Protein AF-A0A2E9KRD2-F1 (afdb_monomer_lite)

Secondary structure (DSSP, 8-state):
------EEEEEESSSSEEEEE-S-HHHHHHTSSBGGGG-EE-TT--EE-SSSHHHHHHTT---BSS-HHHHHHH-THHHHHHHHHHHTSSS----HHHHHHHHHHGGGGGGS-HHHHHHHHHHHHTSSSHHHHHHHHHHTTHHHHHT---TTGGG----S-HHHHHHHTT--HHHHHHTT--HHHHHHHHHHHHHTTS---HHHHHHHHHTT--HHHHHHHHHHHT-HHHHHHHHH--PPPP---HHHHHHTTPPSSHHHHHHHHHHHHHHHHTTT---HHHHHHHHHHHHHHHHHHHHHHHHHHHHHHHHHHHHHHT-S---HHHHT--HHHHHHHHHHHHHHHHHHHHHHHHHHHHHHHHHHHH--

pLDDT: mean 81.44, std 21.0, range [28.94, 98.56]

Sequence (368 aa):
FEITTLRADTETDGRHAEVEFVKSWEEDAQRRDLTYNAMSMDIDGNVYDYFNGMDDLQDKVSKFVGDAEKRITEDYLRILRYFRFQGRLSTPSWNDDTLKAITTHAKGLTQISAERIWQEMSKVLAGQNVANVLDHMTKTGVSKVIGLATTDLNKIKDRGNPIIVLAQMGNNVDIAKRWRLSNTEAVLLDFLVKNKNNSLDKKTVEDMIADGVDKEKISALATLQGKEDMADHAITANVPAFPVTGADLIATGMKPGPEMGEKLNQLKQQWKQSNFTATKDELLEGWVTGAIKGVKWVADKVGELNSKAKKAYDDKVDAPDKPEPYKKMSKAEKEAFYGKNDLKFSKELIKQQKEWQKKLRNNIKDDY

Radius of gyration: 39.05 Å; chains: 1; bounding box: 86×71×112 Å

Structure (mmCIF, N/CA/C/O backbone):
data_AF-A0A2E9KRD2-F1
#
_entry.id   AF-A0A2E9KRD2-F1
#
loop_
_atom_site.group_PDB
_atom_site.id
_atom_site.type_symbol
_atom_site.label_atom_id
_atom_site.label_alt_id
_atom_site.label_comp_id
_atom_site.label_asym_id
_atom_site.label_entity_id
_atom_site.label_seq_id
_atom_site.pdbx_PDB_ins_code
_atom_site.Cartn_x
_atom_site.Cartn_y
_atom_site.Cartn_z
_atom_site.occupancy
_atom_site.B_iso_or_equiv
_atom_site.auth_seq_id
_atom_site.auth_comp_id
_atom_site.auth_asym_id
_atom_site.auth_atom_id
_atom_site.pdbx_PDB_model_num
ATOM 1 N N . PHE A 1 1 ? -8.344 -11.310 -23.641 1.00 85.06 1 PHE A N 1
ATOM 2 C CA . PHE A 1 1 ? -7.039 -11.103 -24.292 1.00 85.06 1 PHE A CA 1
ATOM 3 C C . PHE A 1 1 ? -6.869 -9.618 -24.545 1.00 85.06 1 PHE A C 1
ATOM 5 O O . PHE A 1 1 ? -7.813 -9.006 -25.029 1.00 85.06 1 PHE A O 1
ATOM 12 N N . GLU A 1 2 ? -5.726 -9.044 -24.176 1.00 90.62 2 GLU A N 1
ATOM 13 C CA . GLU A 1 2 ? -5.322 -7.703 -24.614 1.00 90.62 2 GLU A CA 1
ATOM 14 C C . GLU A 1 2 ? -4.417 -7.888 -25.836 1.00 90.62 2 GLU A C 1
ATOM 16 O O . GLU A 1 2 ? -3.432 -8.620 -25.757 1.00 90.62 2 GLU A O 1
ATOM 21 N N . ILE A 1 3 ? -4.797 -7.316 -26.979 1.00 93.50 3 ILE A N 1
ATOM 22 C CA . ILE A 1 3 ? -4.099 -7.497 -28.258 1.00 93.50 3 ILE A CA 1
ATOM 23 C C . ILE A 1 3 ? -3.622 -6.120 -28.712 1.00 93.50 3 ILE A C 1
ATOM 25 O O . IL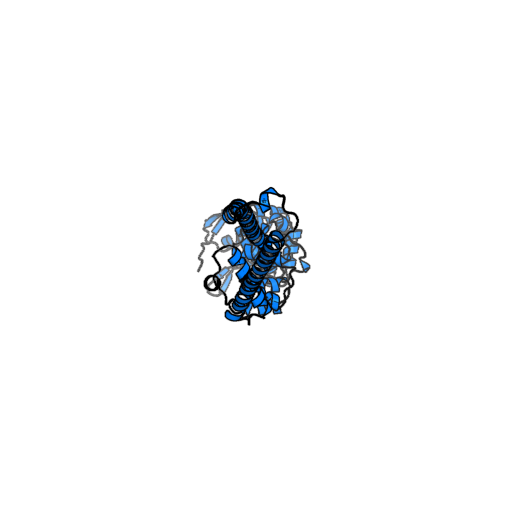E A 1 3 ? -4.439 -5.228 -28.931 1.00 93.50 3 ILE A O 1
ATOM 29 N N . THR A 1 4 ? -2.306 -5.959 -28.845 1.00 91.94 4 THR A N 1
ATOM 30 C CA . THR A 1 4 ? -1.659 -4.691 -29.205 1.00 91.94 4 THR A CA 1
ATOM 31 C C . THR A 1 4 ? -0.825 -4.891 -30.464 1.00 91.94 4 THR A C 1
ATOM 33 O O . THR A 1 4 ? -0.001 -5.801 -30.512 1.00 91.94 4 THR A O 1
ATOM 36 N N . THR A 1 5 ? -1.028 -4.043 -31.474 1.00 93.56 5 THR A N 1
ATOM 37 C CA . THR A 1 5 ? -0.209 -4.029 -32.696 1.00 93.56 5 THR A CA 1
ATOM 38 C C . THR A 1 5 ? 1.234 -3.645 -32.364 1.00 93.56 5 THR A C 1
ATOM 40 O O . THR A 1 5 ? 1.454 -2.743 -31.550 1.00 93.56 5 THR A O 1
ATOM 43 N N . LEU A 1 6 ? 2.202 -4.308 -33.007 1.00 95.06 6 LEU A N 1
ATOM 44 C CA . LEU A 1 6 ? 3.625 -3.975 -32.899 1.00 95.06 6 LEU A CA 1
ATOM 45 C C . LEU A 1 6 ? 3.860 -2.507 -33.259 1.00 95.06 6 LEU A C 1
ATOM 47 O O . LEU A 1 6 ? 3.269 -1.991 -34.214 1.00 95.06 6 LEU A O 1
ATOM 51 N N . ARG A 1 7 ? 4.720 -1.835 -32.497 1.00 92.00 7 ARG A N 1
ATOM 52 C CA . ARG A 1 7 ? 5.020 -0.419 -32.721 1.00 92.00 7 ARG A CA 1
ATOM 53 C C . ARG A 1 7 ? 6.450 -0.055 -32.348 1.00 92.00 7 ARG A C 1
ATOM 55 O O . ARG A 1 7 ? 7.040 -0.712 -31.496 1.00 92.00 7 ARG A O 1
ATOM 62 N N . ALA A 1 8 ? 6.944 1.027 -32.929 1.00 87.38 8 ALA A N 1
ATOM 63 C CA . ALA A 1 8 ? 8.133 1.753 -32.508 1.00 87.38 8 ALA A CA 1
ATOM 64 C C . ALA A 1 8 ? 7.714 3.134 -31.977 1.00 87.38 8 ALA A C 1
ATOM 66 O O . ALA A 1 8 ? 6.724 3.703 -32.441 1.00 87.38 8 ALA A O 1
ATOM 67 N N . ASP A 1 9 ? 8.444 3.653 -30.992 1.00 82.81 9 ASP A N 1
ATOM 68 C CA . ASP A 1 9 ? 8.203 4.992 -30.447 1.00 82.81 9 ASP A CA 1
ATOM 69 C C . ASP A 1 9 ? 9.145 5.980 -31.173 1.00 82.81 9 ASP A C 1
ATOM 71 O O . ASP A 1 9 ? 10.359 5.758 -31.192 1.00 82.81 9 ASP A O 1
ATOM 75 N N . THR A 1 10 ? 8.609 7.036 -31.800 1.00 73.12 10 THR A N 1
ATOM 76 C CA . THR A 1 10 ? 9.398 8.045 -32.546 1.00 73.12 10 THR A CA 1
ATOM 77 C C . THR A 1 10 ? 9.781 9.237 -31.668 1.00 73.12 10 THR A C 1
ATOM 79 O O . THR A 1 10 ? 10.945 9.634 -31.639 1.00 73.12 10 THR A O 1
ATOM 82 N N . GLU A 1 11 ? 8.828 9.748 -30.887 1.00 68.19 11 GLU A N 1
ATOM 83 C CA . GLU A 1 11 ? 9.028 10.700 -29.790 1.00 68.19 11 GLU A CA 1
ATOM 84 C C . GLU A 1 11 ? 8.158 10.277 -28.601 1.00 68.19 11 GLU A C 1
ATOM 86 O O . GLU A 1 11 ? 6.992 9.919 -28.773 1.00 68.19 11 GLU A O 1
ATOM 91 N N . THR A 1 12 ? 8.712 10.284 -27.385 1.00 68.19 12 THR A N 1
ATOM 92 C CA . THR A 1 12 ? 7.992 9.837 -26.184 1.00 68.19 12 THR A CA 1
ATOM 93 C C . THR A 1 12 ? 8.427 10.602 -24.939 1.00 68.19 12 THR A C 1
ATOM 95 O O . THR A 1 12 ? 9.617 10.751 -24.676 1.00 68.19 12 THR A O 1
ATOM 98 N N . ASP A 1 13 ? 7.448 11.036 -24.142 1.00 65.19 13 ASP A N 1
ATOM 99 C CA . ASP A 1 13 ? 7.631 11.457 -22.742 1.00 65.19 13 ASP A CA 1
ATOM 100 C C . ASP A 1 13 ? 7.139 10.391 -21.733 1.00 65.19 13 ASP A C 1
ATOM 102 O O . ASP A 1 13 ? 7.035 10.618 -20.523 1.00 65.19 13 ASP A O 1
ATOM 106 N N . GLY A 1 14 ? 6.788 9.213 -22.252 1.00 69.12 14 GLY A N 1
ATOM 107 C CA . GLY A 1 14 ? 6.358 8.028 -21.530 1.00 69.12 14 GLY A CA 1
ATOM 108 C C . GLY A 1 14 ? 4.850 7.816 -21.560 1.00 69.12 14 GLY A C 1
ATOM 109 O O . GLY A 1 14 ? 4.398 6.702 -21.816 1.00 69.12 14 GLY A O 1
ATOM 110 N N . ARG A 1 15 ? 4.037 8.853 -21.306 1.00 68.88 15 ARG A N 1
ATOM 111 C CA . ARG A 1 15 ? 2.563 8.730 -21.382 1.00 68.88 15 ARG A CA 1
ATOM 112 C C . ARG A 1 15 ? 2.043 9.094 -22.767 1.00 68.88 15 ARG A C 1
ATOM 114 O O . ARG A 1 15 ? 1.062 8.497 -23.214 1.00 68.88 15 ARG A O 1
ATOM 121 N N . HIS A 1 16 ? 2.680 10.061 -23.410 1.00 69.94 16 HIS A N 1
ATOM 122 C CA . HIS A 1 16 ? 2.373 10.509 -24.752 1.00 69.94 16 HIS A CA 1
ATOM 123 C C . HIS A 1 16 ? 3.551 10.128 -25.643 1.00 69.94 16 HIS A C 1
ATOM 125 O O . HIS A 1 16 ? 4.580 10.796 -25.666 1.00 69.94 16 HIS A O 1
ATOM 131 N N . ALA A 1 17 ? 3.395 8.996 -26.324 1.00 70.69 17 ALA A N 1
ATOM 132 C CA . ALA A 1 17 ? 4.301 8.575 -27.377 1.00 70.69 17 ALA A CA 1
ATOM 133 C C . ALA A 1 17 ? 3.598 8.761 -28.720 1.00 70.69 17 ALA A C 1
ATOM 135 O O . ALA A 1 17 ? 2.462 8.300 -28.890 1.00 70.69 17 ALA A O 1
ATOM 136 N N . GLU A 1 18 ? 4.267 9.416 -29.663 1.00 78.44 18 GLU A N 1
ATOM 137 C CA . GLU A 1 18 ? 3.951 9.213 -31.069 1.00 78.44 18 GLU A CA 1
ATOM 138 C C . GLU A 1 18 ? 4.465 7.827 -31.454 1.00 78.44 18 GLU A C 1
ATOM 140 O O . GLU A 1 18 ? 5.625 7.479 -31.220 1.00 78.44 18 GLU A O 1
ATOM 145 N N . VAL A 1 19 ? 3.551 6.998 -31.957 1.00 84.50 19 VAL A N 1
ATOM 146 C CA . VAL A 1 19 ? 3.824 5.593 -32.251 1.00 84.50 19 VAL A CA 1
ATOM 147 C C . VAL A 1 19 ? 3.693 5.343 -33.740 1.00 84.50 19 VAL A C 1
ATOM 149 O O . VAL A 1 19 ? 2.707 5.732 -34.367 1.00 84.50 19 VAL A O 1
ATOM 152 N N . GLU A 1 20 ? 4.666 4.632 -34.291 1.00 88.69 20 GLU A N 1
ATOM 153 C CA . GLU A 1 20 ? 4.616 4.104 -35.646 1.00 88.69 20 GLU A CA 1
ATOM 154 C C . GLU A 1 20 ? 4.356 2.600 -35.576 1.00 88.69 20 GLU A C 1
ATOM 156 O O . GLU A 1 20 ? 5.022 1.881 -34.832 1.00 88.69 20 GLU A O 1
ATOM 161 N N . PHE A 1 21 ? 3.371 2.100 -36.324 1.00 92.56 21 PHE A N 1
ATOM 162 C CA . PHE A 1 21 ? 3.131 0.660 -36.380 1.00 92.56 21 PHE A CA 1
ATOM 163 C C . PHE A 1 21 ? 4.176 -0.018 -37.254 1.00 92.56 21 PHE A C 1
ATOM 165 O O . PHE A 1 21 ? 4.317 0.300 -38.434 1.00 92.56 21 PHE A O 1
ATOM 172 N N . VAL A 1 22 ? 4.848 -1.009 -36.680 1.00 93.06 22 VAL A N 1
ATOM 173 C CA . VAL A 1 22 ? 5.914 -1.757 -37.347 1.00 93.06 22 VAL A CA 1
ATOM 174 C C . VAL A 1 22 ? 5.486 -3.196 -37.602 1.00 93.06 22 VAL A C 1
ATOM 176 O O . VAL A 1 22 ? 4.477 -3.676 -37.085 1.00 93.06 22 VAL A O 1
ATOM 179 N N . LYS A 1 23 ? 6.251 -3.904 -38.434 1.00 93.94 23 LYS A N 1
ATOM 180 C CA . LYS A 1 23 ? 6.067 -5.346 -38.677 1.00 93.94 23 LYS A CA 1
ATOM 181 C C . LYS A 1 23 ? 7.180 -6.198 -38.065 1.00 93.94 23 LYS A C 1
ATOM 183 O O . LYS A 1 23 ? 7.088 -7.421 -38.111 1.00 93.94 23 LYS A O 1
ATOM 188 N N . SER A 1 24 ? 8.215 -5.561 -37.517 1.00 95.19 24 SER A N 1
ATOM 189 C CA . SER A 1 24 ? 9.349 -6.231 -36.889 1.00 95.19 24 SER A CA 1
ATOM 190 C C . SER A 1 24 ? 9.103 -6.421 -35.394 1.00 95.19 24 SER A C 1
ATOM 192 O O . SER A 1 24 ? 8.841 -5.466 -34.663 1.00 95.19 24 SER A O 1
ATOM 194 N N . TRP A 1 25 ? 9.210 -7.668 -34.936 1.00 95.31 25 TRP A N 1
ATOM 195 C CA . TRP A 1 25 ? 9.178 -8.002 -33.511 1.00 95.31 25 TRP A CA 1
ATOM 196 C C . TRP A 1 25 ? 10.392 -7.444 -32.766 1.00 95.31 25 TRP A C 1
ATOM 198 O O . TRP A 1 25 ? 10.262 -7.033 -31.618 1.00 95.31 25 TRP A O 1
ATOM 208 N N . GLU A 1 26 ? 11.550 -7.384 -33.427 1.00 95.56 26 GLU A N 1
ATOM 209 C CA . GLU A 1 26 ? 12.782 -6.831 -32.861 1.00 95.56 26 GLU A CA 1
ATOM 210 C C . GLU A 1 26 ? 12.650 -5.324 -32.592 1.00 95.56 26 GLU A C 1
ATOM 212 O O . GLU A 1 26 ? 13.029 -4.853 -31.521 1.00 95.56 26 GLU A O 1
ATOM 217 N N . GLU A 1 27 ? 12.029 -4.576 -33.512 1.00 93.25 27 GLU A N 1
ATOM 218 C CA . GLU A 1 27 ? 11.781 -3.136 -33.338 1.00 93.25 27 GLU A CA 1
ATOM 219 C C . GLU A 1 27 ? 10.813 -2.863 -32.173 1.00 93.25 27 GLU A C 1
ATOM 221 O O . GLU A 1 27 ? 11.064 -1.977 -31.353 1.00 93.25 27 GLU A O 1
ATOM 226 N N . ASP A 1 28 ? 9.747 -3.665 -32.028 1.00 94.50 28 ASP A N 1
ATOM 227 C CA . ASP A 1 28 ? 8.849 -3.567 -30.864 1.00 94.50 28 ASP A CA 1
ATOM 228 C C . ASP A 1 28 ? 9.546 -3.966 -29.557 1.00 94.50 28 ASP A C 1
ATOM 230 O O . ASP A 1 28 ? 9.279 -3.392 -28.498 1.00 94.50 28 ASP A O 1
ATOM 234 N N . ALA A 1 29 ? 10.449 -4.942 -29.611 1.00 95.12 29 ALA A N 1
ATOM 235 C CA . ALA A 1 29 ? 11.218 -5.369 -28.456 1.00 95.12 29 ALA A CA 1
ATOM 236 C C . ALA A 1 29 ? 12.222 -4.287 -28.008 1.00 95.12 29 ALA A C 1
ATOM 238 O O . ALA A 1 29 ? 12.382 -4.060 -26.807 1.00 95.12 29 ALA A O 1
ATOM 239 N N . GLN A 1 30 ? 12.826 -3.546 -28.944 1.00 93.69 30 GLN A N 1
ATOM 240 C CA . GLN A 1 30 ? 13.865 -2.545 -28.668 1.00 93.69 30 GLN A CA 1
ATOM 241 C C . GLN A 1 30 ? 13.384 -1.352 -27.822 1.00 93.69 30 GLN A C 1
ATOM 243 O O . GLN A 1 30 ? 14.173 -0.728 -27.099 1.00 93.69 30 GLN A O 1
ATOM 248 N N . ARG A 1 31 ? 12.092 -1.015 -27.918 1.00 89.69 31 ARG A N 1
ATOM 249 C CA . ARG A 1 31 ? 11.464 0.069 -27.144 1.00 89.69 31 ARG A CA 1
ATOM 250 C C . ARG A 1 31 ? 11.023 -0.356 -25.742 1.00 89.69 31 ARG A C 1
ATOM 252 O O . ARG A 1 31 ? 10.502 0.468 -24.992 1.00 89.69 31 ARG A O 1
ATOM 259 N N . ARG A 1 32 ? 11.151 -1.635 -25.378 1.00 93.19 32 ARG A N 1
ATOM 260 C CA . ARG A 1 32 ? 10.743 -2.137 -24.057 1.00 93.19 32 ARG A CA 1
ATOM 261 C C . ARG A 1 32 ? 11.771 -1.776 -22.997 1.00 93.19 32 ARG A C 1
ATOM 263 O O . ARG A 1 32 ? 12.864 -1.308 -23.287 1.00 93.19 32 ARG A O 1
ATOM 270 N N . ASP A 1 33 ? 11.370 -1.921 -21.742 1.00 94.25 33 ASP A N 1
ATOM 271 C CA . ASP A 1 33 ? 12.179 -1.473 -20.618 1.00 94.25 33 ASP A CA 1
ATOM 272 C C . ASP A 1 33 ? 13.335 -2.431 -20.321 1.00 94.25 33 ASP A C 1
ATOM 274 O O . ASP A 1 33 ? 14.490 -2.042 -20.457 1.00 94.25 33 ASP A O 1
ATOM 278 N N . LEU A 1 34 ? 13.034 -3.668 -19.927 1.00 96.31 34 LEU A N 1
ATOM 279 C CA . LEU A 1 34 ? 14.017 -4.650 -19.474 1.00 96.31 34 LEU A CA 1
ATOM 280 C C . LEU A 1 34 ? 14.149 -5.803 -20.468 1.00 96.31 34 LEU A C 1
ATOM 282 O O . LEU A 1 34 ? 13.161 -6.192 -21.090 1.00 96.31 34 LEU A O 1
ATOM 286 N N . THR A 1 35 ? 15.351 -6.366 -20.574 1.00 97.00 35 THR A N 1
ATOM 287 C CA . THR A 1 35 ? 15.719 -7.412 -21.547 1.00 97.00 35 THR A CA 1
ATOM 288 C C . THR A 1 35 ? 14.762 -8.603 -21.519 1.00 97.00 35 THR A C 1
ATOM 290 O O . THR A 1 35 ? 14.159 -8.941 -22.534 1.00 97.00 35 THR A O 1
ATOM 293 N N . TYR A 1 36 ? 14.488 -9.170 -20.343 1.00 95.19 36 TYR A N 1
ATOM 294 C CA . TYR A 1 36 ? 13.542 -10.284 -20.221 1.00 95.19 36 TYR A CA 1
ATOM 295 C C . TYR A 1 36 ? 12.075 -9.897 -20.478 1.00 95.19 36 TYR A C 1
ATOM 297 O O . TYR A 1 36 ? 11.269 -10.749 -20.843 1.00 95.19 36 TYR A O 1
ATOM 305 N N . ASN A 1 37 ? 11.697 -8.623 -20.320 1.00 95.81 37 ASN A N 1
ATOM 306 C CA . ASN A 1 37 ? 10.356 -8.141 -20.684 1.00 95.81 37 ASN A CA 1
ATOM 307 C C . ASN A 1 37 ? 10.227 -7.876 -22.194 1.00 95.81 37 ASN A C 1
ATOM 309 O O . ASN A 1 37 ? 9.125 -7.572 -22.669 1.00 95.81 37 ASN A O 1
ATOM 313 N N . ALA A 1 38 ? 11.345 -7.945 -22.921 1.00 96.81 38 ALA A N 1
ATOM 314 C CA . ALA A 1 38 ? 11.439 -7.744 -24.357 1.00 96.81 38 ALA A CA 1
ATOM 315 C C . ALA A 1 38 ? 11.413 -9.043 -25.170 1.00 96.81 38 ALA A C 1
ATOM 317 O O . ALA A 1 38 ? 11.419 -8.990 -26.396 1.00 96.81 38 ALA A O 1
ATOM 318 N N . MET A 1 39 ? 11.324 -10.194 -24.501 1.00 97.44 39 MET A N 1
ATOM 319 C CA . MET A 1 39 ? 11.127 -11.484 -25.155 1.00 97.44 39 MET A CA 1
ATOM 320 C C . MET A 1 39 ? 9.677 -11.663 -25.617 1.00 97.44 39 MET A C 1
ATOM 322 O O . MET A 1 39 ? 8.737 -11.111 -25.036 1.00 97.44 39 MET A O 1
ATOM 326 N N . SER A 1 40 ? 9.490 -12.488 -26.642 1.00 96.44 40 SER A N 1
ATOM 327 C CA . SER A 1 40 ? 8.173 -12.930 -27.107 1.00 96.44 40 SER A CA 1
ATOM 328 C C . SER A 1 40 ? 8.141 -14.447 -27.270 1.00 96.44 40 SER A C 1
ATOM 330 O O . SER A 1 40 ? 9.183 -15.095 -27.330 1.00 96.44 40 SER A O 1
ATOM 332 N N . MET A 1 41 ? 6.942 -15.024 -27.282 1.00 96.88 41 MET A N 1
ATOM 333 C CA . MET A 1 41 ? 6.743 -16.464 -27.425 1.00 96.88 41 MET A CA 1
ATOM 334 C C . MET A 1 41 ? 5.543 -16.716 -28.331 1.00 96.88 41 MET A C 1
ATOM 336 O O . MET A 1 41 ? 4.511 -16.056 -28.173 1.00 96.88 41 MET A O 1
ATOM 340 N N . ASP A 1 42 ? 5.678 -17.641 -29.277 1.00 96.12 42 ASP A N 1
ATOM 341 C CA . ASP A 1 42 ? 4.561 -18.055 -30.126 1.00 96.12 42 ASP A CA 1
ATOM 342 C C . ASP A 1 42 ? 3.698 -19.148 -29.469 1.00 96.12 42 ASP A C 1
ATOM 344 O O . ASP A 1 42 ? 3.936 -19.580 -28.339 1.00 96.12 42 ASP A O 1
ATOM 348 N N . ILE A 1 43 ? 2.637 -19.564 -30.167 1.00 96.81 43 ILE A N 1
ATOM 349 C CA . ILE A 1 43 ? 1.676 -20.555 -29.662 1.00 96.81 43 ILE A CA 1
ATOM 350 C C . ILE A 1 43 ? 2.275 -21.961 -29.524 1.00 96.81 43 ILE A C 1
ATOM 352 O O . ILE A 1 43 ? 1.768 -22.759 -28.738 1.00 96.81 43 ILE A O 1
ATOM 356 N N . ASP A 1 44 ? 3.358 -22.240 -30.250 1.00 97.56 44 ASP A N 1
ATOM 357 C CA . ASP A 1 44 ? 4.069 -23.517 -30.214 1.00 97.56 44 ASP A CA 1
ATOM 358 C C . ASP A 1 44 ? 5.133 -23.543 -29.102 1.00 97.56 44 ASP A C 1
ATOM 360 O O . ASP A 1 44 ? 5.732 -24.584 -28.828 1.00 97.56 44 ASP A O 1
ATOM 364 N N . GLY A 1 45 ? 5.337 -22.412 -28.417 1.00 95.94 45 GLY A N 1
ATOM 365 C CA . GLY A 1 45 ? 6.281 -22.266 -27.315 1.00 95.94 45 GLY A CA 1
ATOM 366 C C . GLY A 1 45 ? 7.690 -21.863 -27.748 1.00 95.94 45 GLY A C 1
ATOM 367 O O . GLY A 1 45 ? 8.598 -21.896 -26.916 1.00 95.94 45 GLY A O 1
ATOM 368 N N . ASN A 1 46 ? 7.904 -21.466 -29.008 1.00 96.88 46 ASN A N 1
ATOM 369 C CA . ASN A 1 46 ? 9.204 -20.951 -29.431 1.00 96.88 46 ASN A CA 1
ATOM 370 C C . ASN A 1 46 ? 9.408 -19.552 -28.848 1.00 96.88 46 ASN A C 1
ATOM 372 O O . ASN A 1 46 ? 8.551 -18.678 -28.996 1.00 96.88 46 ASN A O 1
ATOM 376 N N . VAL A 1 47 ? 10.551 -19.345 -28.193 1.00 96.50 47 VAL A N 1
ATOM 377 C CA . VAL A 1 47 ? 10.930 -18.064 -27.589 1.00 96.50 47 VAL A CA 1
ATOM 378 C C . VAL A 1 47 ? 11.803 -17.275 -28.558 1.00 96.50 47 VAL A C 1
ATOM 380 O O . VAL A 1 47 ? 12.800 -17.786 -29.064 1.00 96.50 47 VAL A O 1
ATOM 383 N N . TYR A 1 48 ? 11.442 -16.013 -28.769 1.00 97.12 48 TYR A N 1
ATOM 384 C CA . TYR A 1 48 ? 12.201 -15.048 -29.555 1.00 97.12 48 TYR A CA 1
ATOM 385 C C . TYR A 1 48 ? 12.789 -14.004 -28.603 1.00 97.12 48 TYR A C 1
ATOM 387 O O . TYR A 1 48 ? 12.053 -13.239 -27.968 1.00 97.12 48 TYR A O 1
ATOM 395 N N . ASP A 1 49 ? 14.116 -13.998 -28.502 1.00 97.69 49 ASP A N 1
ATOM 396 C CA . ASP A 1 49 ? 14.899 -13.114 -27.641 1.00 97.69 49 ASP A CA 1
ATOM 397 C C . ASP A 1 49 ? 15.964 -12.389 -28.471 1.00 97.69 49 ASP A C 1
ATOM 399 O O . ASP A 1 49 ? 16.880 -13.007 -29.010 1.00 97.69 49 ASP A O 1
ATOM 403 N N . TYR A 1 50 ? 15.820 -11.069 -28.580 1.00 96.81 50 TYR A N 1
ATOM 404 C CA . TYR A 1 50 ? 16.708 -10.203 -29.360 1.00 96.81 50 TYR A CA 1
ATOM 405 C C . TYR A 1 50 ? 17.753 -9.485 -28.492 1.00 96.81 50 TYR A C 1
ATOM 407 O O . TYR A 1 50 ? 18.681 -8.877 -29.021 1.00 96.81 50 TYR A O 1
ATOM 415 N N . PHE A 1 51 ? 17.605 -9.522 -27.161 1.00 97.06 51 PHE A N 1
ATOM 416 C CA . PHE A 1 51 ? 18.352 -8.662 -26.235 1.00 97.06 51 PHE A CA 1
ATOM 417 C C . PHE A 1 51 ? 18.907 -9.414 -25.020 1.00 97.06 51 PHE A C 1
ATOM 419 O O . PHE A 1 51 ? 19.156 -8.800 -23.984 1.00 97.06 51 PHE A O 1
ATOM 426 N N . ASN A 1 52 ? 19.124 -10.723 -25.151 1.00 96.44 52 ASN A N 1
ATOM 427 C CA . ASN A 1 52 ? 19.692 -11.584 -24.110 1.00 96.44 52 ASN A CA 1
ATOM 428 C C . ASN A 1 52 ? 18.853 -11.648 -22.820 1.00 96.44 52 ASN A C 1
ATOM 430 O O . ASN A 1 52 ? 19.380 -11.811 -21.717 1.00 96.44 52 ASN A O 1
ATOM 434 N N . GLY A 1 53 ? 17.534 -11.496 -22.951 1.00 96.25 53 GLY A N 1
ATOM 435 C CA . GLY A 1 53 ? 16.592 -11.560 -21.843 1.00 96.25 53 GLY A CA 1
ATOM 436 C C . GLY A 1 53 ? 16.541 -12.926 -21.163 1.00 96.25 53 GLY A C 1
ATOM 437 O O . GLY A 1 53 ? 16.304 -12.983 -19.957 1.00 96.25 53 GLY A O 1
ATOM 438 N N . MET A 1 54 ? 16.780 -14.015 -21.896 1.00 96.00 54 MET A N 1
ATOM 439 C CA . MET A 1 54 ? 16.765 -15.365 -21.333 1.00 96.00 54 MET A CA 1
ATOM 440 C C . MET A 1 54 ? 17.934 -15.568 -20.366 1.00 96.00 54 MET A C 1
ATOM 442 O O . MET A 1 54 ? 17.721 -16.012 -19.237 1.00 96.00 54 MET A O 1
ATOM 446 N N . ASP A 1 55 ? 19.142 -15.186 -20.779 1.00 95.50 55 ASP A N 1
ATOM 447 C CA . ASP A 1 55 ? 20.340 -15.234 -19.938 1.00 95.50 55 ASP A CA 1
ATOM 448 C C . ASP A 1 55 ? 20.196 -14.302 -18.734 1.00 95.50 55 ASP A C 1
ATOM 450 O O . ASP A 1 55 ? 20.405 -14.723 -17.602 1.00 95.50 55 ASP A O 1
ATOM 454 N N . ASP A 1 56 ? 19.744 -13.059 -18.940 1.00 94.50 56 ASP A N 1
ATOM 455 C CA . ASP A 1 56 ? 19.552 -12.106 -17.841 1.00 94.50 56 ASP A CA 1
ATOM 456 C C . ASP A 1 56 ? 18.527 -12.608 -16.808 1.00 94.50 56 ASP A C 1
ATOM 458 O O . ASP A 1 56 ? 18.687 -12.407 -15.598 1.00 94.50 56 ASP A O 1
ATOM 462 N N . LEU A 1 57 ? 17.477 -13.297 -17.264 1.00 92.25 57 LEU A N 1
ATOM 463 C CA . LEU A 1 57 ? 16.495 -13.923 -16.384 1.00 92.25 57 LEU A CA 1
ATOM 464 C C . LEU A 1 57 ? 17.098 -15.100 -15.601 1.00 92.25 57 LEU A C 1
ATOM 466 O O . LEU A 1 57 ? 16.819 -15.231 -14.405 1.00 92.25 57 LEU A O 1
ATOM 470 N N . GLN A 1 58 ? 17.923 -15.936 -16.242 1.00 92.31 58 GLN A N 1
ATOM 471 C CA . GLN A 1 58 ? 18.627 -17.054 -15.598 1.00 92.31 58 GLN A CA 1
ATOM 472 C C . GLN A 1 58 ? 19.654 -16.567 -14.569 1.00 92.31 58 GLN A C 1
ATOM 474 O O . GLN A 1 58 ? 19.690 -17.074 -13.444 1.00 92.31 58 GLN A O 1
ATOM 479 N N . ASP A 1 59 ? 20.408 -15.530 -14.924 1.00 91.88 59 ASP A N 1
ATOM 480 C CA . ASP A 1 59 ? 21.396 -14.864 -14.076 1.00 91.88 59 ASP A CA 1
ATOM 481 C C . ASP A 1 59 ? 20.751 -14.022 -12.967 1.00 91.88 59 ASP A C 1
ATOM 483 O O . ASP A 1 59 ? 21.437 -13.550 -12.057 1.00 91.88 59 ASP A O 1
ATOM 487 N N . LYS A 1 60 ? 19.420 -13.857 -13.001 1.00 91.00 60 LYS A N 1
ATOM 488 C CA . LYS A 1 60 ? 18.636 -13.065 -12.044 1.00 91.00 60 LYS A CA 1
ATOM 489 C C . LYS A 1 60 ? 19.135 -11.624 -11.973 1.00 91.00 60 LYS A C 1
ATOM 491 O O . LYS A 1 60 ? 19.313 -11.066 -10.890 1.00 91.00 60 LYS A O 1
ATOM 496 N N . VAL A 1 61 ? 19.344 -11.015 -13.132 1.00 91.31 61 VAL A N 1
ATOM 497 C CA . VAL A 1 61 ? 19.748 -9.616 -13.271 1.00 91.31 61 VAL A CA 1
ATOM 498 C C . VAL A 1 61 ? 18.659 -8.838 -14.000 1.00 91.31 61 VAL A C 1
ATOM 500 O O . VAL A 1 61 ? 18.009 -9.330 -14.915 1.00 91.31 61 VAL A O 1
ATOM 503 N N . SER A 1 62 ? 18.426 -7.595 -13.582 1.00 93.62 62 SER A N 1
ATOM 504 C CA . SER A 1 62 ? 17.553 -6.682 -14.324 1.00 93.62 62 SER A CA 1
ATOM 505 C C . SER A 1 62 ? 18.414 -5.716 -15.122 1.00 93.62 62 SER A C 1
ATOM 507 O O . SER A 1 62 ? 19.062 -4.853 -14.532 1.00 93.62 62 SER A O 1
ATOM 509 N N . LYS A 1 63 ? 18.414 -5.855 -16.450 1.00 95.12 63 LYS A N 1
ATOM 510 C CA . LYS A 1 63 ? 19.111 -4.951 -17.371 1.00 95.12 63 LYS A CA 1
ATOM 511 C C . LYS A 1 63 ? 18.121 -4.269 -18.301 1.00 95.12 63 LYS A C 1
ATOM 513 O O . LYS A 1 63 ? 17.113 -4.859 -18.688 1.00 95.12 63 LYS A O 1
ATOM 518 N N . PHE A 1 64 ? 18.407 -3.014 -18.630 1.00 97.06 64 PHE A N 1
ATOM 519 C CA . PHE A 1 64 ? 17.648 -2.271 -19.628 1.00 97.06 64 PHE A CA 1
ATOM 520 C C . PHE A 1 64 ? 17.946 -2.788 -21.036 1.00 97.06 64 PHE A C 1
ATOM 522 O O . PHE A 1 64 ? 19.056 -3.237 -21.315 1.00 97.06 64 PHE A O 1
ATOM 529 N N . VAL A 1 65 ? 16.964 -2.695 -21.932 1.00 96.38 65 VAL A N 1
ATOM 530 C CA . VAL A 1 65 ? 17.190 -2.944 -23.360 1.00 96.38 65 VAL A CA 1
ATOM 531 C C . VAL A 1 65 ? 18.047 -1.816 -23.932 1.00 96.38 65 VAL A C 1
ATOM 533 O O . VAL A 1 65 ? 17.590 -0.679 -24.043 1.00 96.38 65 VAL A O 1
ATOM 536 N N . GLY A 1 66 ? 19.285 -2.122 -24.319 1.00 93.19 66 GLY A N 1
ATOM 537 C CA . GLY A 1 66 ? 20.228 -1.121 -24.819 1.00 93.19 66 GLY A CA 1
ATOM 538 C C . GLY A 1 66 ? 20.706 -0.166 -23.719 1.00 93.19 66 GLY A C 1
ATOM 539 O O . GLY A 1 66 ? 21.105 -0.599 -22.642 1.00 93.19 66 GLY A O 1
ATOM 540 N N . ASP A 1 67 ? 20.701 1.137 -24.001 1.00 93.00 67 ASP A N 1
ATOM 541 C CA . ASP A 1 67 ? 21.222 2.156 -23.085 1.00 93.00 67 ASP A CA 1
ATOM 542 C C . ASP A 1 67 ? 20.209 2.536 -21.988 1.00 93.00 67 ASP A C 1
ATOM 544 O O . ASP A 1 67 ? 19.109 3.019 -22.272 1.00 93.00 67 ASP A O 1
ATOM 548 N N . ALA A 1 68 ? 20.590 2.346 -20.721 1.00 94.50 68 ALA A N 1
ATOM 549 C CA . ALA A 1 68 ? 19.723 2.603 -19.570 1.00 94.50 68 ALA A CA 1
ATOM 550 C C . ALA A 1 68 ? 19.287 4.071 -19.468 1.00 94.50 68 ALA A C 1
ATOM 552 O O . ALA A 1 68 ? 18.140 4.346 -19.117 1.00 94.50 68 ALA A O 1
ATOM 553 N N . GLU A 1 69 ? 20.174 5.013 -19.789 1.00 94.94 69 GLU A N 1
ATOM 554 C CA . GLU A 1 69 ? 19.874 6.442 -19.734 1.00 94.94 69 GLU A CA 1
ATOM 555 C C . GLU A 1 69 ? 18.804 6.818 -20.763 1.00 94.94 69 GLU A C 1
ATOM 557 O O . GLU A 1 69 ? 17.779 7.393 -20.390 1.00 94.94 69 GLU A O 1
ATOM 562 N N . LYS A 1 70 ? 18.964 6.390 -22.019 1.00 92.62 70 LYS A N 1
ATOM 563 C CA . LYS A 1 70 ? 17.961 6.562 -23.075 1.00 92.62 70 LYS A CA 1
ATOM 564 C C . LYS A 1 70 ? 16.627 5.922 -22.693 1.00 92.62 70 LYS A C 1
ATOM 566 O O . LYS A 1 70 ? 15.571 6.521 -22.871 1.00 92.62 70 LYS A O 1
ATOM 571 N N . ARG A 1 71 ? 16.643 4.706 -22.135 1.00 92.94 71 ARG A N 1
ATOM 572 C CA . ARG A 1 71 ? 15.406 4.042 -21.695 1.00 92.94 71 ARG A CA 1
ATOM 573 C C . ARG A 1 71 ? 14.724 4.808 -20.566 1.00 92.94 71 ARG A C 1
ATOM 575 O O . ARG A 1 71 ? 13.501 4.885 -20.566 1.00 92.94 71 ARG A O 1
ATOM 582 N N . ILE A 1 72 ? 15.465 5.369 -19.618 1.00 95.06 72 ILE A N 1
ATOM 583 C CA . ILE A 1 72 ? 14.891 6.136 -18.507 1.00 95.06 72 ILE A CA 1
ATOM 584 C C . ILE A 1 72 ? 14.295 7.465 -18.985 1.00 95.06 72 ILE A C 1
ATOM 586 O O . ILE A 1 72 ? 13.226 7.837 -18.506 1.00 95.06 72 ILE A O 1
ATOM 590 N N . THR A 1 73 ? 14.946 8.172 -19.909 1.00 93.38 73 THR A N 1
ATOM 591 C CA . THR A 1 73 ? 14.454 9.471 -20.402 1.00 93.38 73 THR A CA 1
ATOM 592 C C . THR A 1 73 ? 13.213 9.346 -21.285 1.00 93.38 73 THR A C 1
ATOM 594 O O . THR A 1 73 ? 12.393 10.256 -21.282 1.00 93.38 73 THR A O 1
ATOM 597 N N . GLU A 1 74 ? 13.028 8.210 -21.963 1.00 90.88 74 GLU A N 1
ATOM 598 C CA . GLU A 1 74 ? 11.808 7.895 -22.725 1.00 90.88 74 GLU A CA 1
ATOM 599 C C . GLU A 1 74 ? 10.558 7.706 -21.844 1.00 90.88 74 GLU A C 1
ATOM 601 O O . GLU A 1 74 ? 9.452 8.001 -22.287 1.00 90.88 74 GLU A O 1
ATOM 606 N N . ASP A 1 75 ? 10.708 7.174 -20.623 1.00 92.75 75 ASP A N 1
ATOM 607 C CA . ASP A 1 75 ? 9.649 7.107 -19.603 1.00 92.75 75 ASP A CA 1
ATOM 608 C C . ASP A 1 75 ? 10.275 6.991 -18.210 1.00 92.75 75 ASP A C 1
ATOM 610 O O . ASP A 1 75 ? 10.694 5.906 -17.785 1.00 92.75 75 ASP A O 1
ATOM 614 N N . TYR A 1 76 ? 10.271 8.085 -17.445 1.00 96.25 76 TYR A N 1
ATOM 615 C CA . TYR A 1 76 ? 10.862 8.103 -16.105 1.00 96.25 76 TYR A CA 1
ATOM 616 C C . TYR A 1 76 ? 10.214 7.099 -15.139 1.00 96.25 76 TYR A C 1
ATOM 618 O O . TYR A 1 76 ? 10.852 6.702 -14.160 1.00 96.25 76 TYR A O 1
ATOM 626 N N . LEU A 1 77 ? 8.989 6.609 -15.404 1.00 96.25 77 LEU A N 1
ATOM 627 C CA . LEU A 1 77 ? 8.378 5.545 -14.596 1.00 96.25 77 LEU A CA 1
ATOM 628 C C . LEU A 1 77 ? 9.208 4.248 -14.622 1.00 96.25 77 LEU A C 1
ATOM 630 O O . LEU A 1 77 ? 9.144 3.451 -13.682 1.00 96.25 77 LEU A O 1
ATOM 634 N N . ARG A 1 78 ? 10.037 4.042 -15.654 1.00 97.00 78 ARG A N 1
ATOM 635 C CA . ARG A 1 78 ? 10.957 2.901 -15.757 1.00 97.00 78 ARG A CA 1
ATOM 636 C C . ARG A 1 78 ? 11.952 2.824 -14.599 1.00 97.00 78 ARG A C 1
ATOM 638 O O . ARG A 1 78 ? 12.346 1.719 -14.238 1.00 97.00 78 ARG A O 1
ATOM 645 N N . ILE A 1 79 ? 12.261 3.945 -13.941 1.00 98.19 79 ILE A N 1
ATOM 646 C CA . ILE A 1 79 ? 13.035 3.957 -12.691 1.00 98.19 79 ILE A CA 1
ATOM 647 C C . ILE A 1 79 ? 12.323 3.129 -11.612 1.00 98.19 79 ILE A C 1
ATOM 649 O O . ILE A 1 79 ? 12.913 2.223 -11.026 1.00 98.19 79 ILE A O 1
ATOM 653 N N . LEU A 1 80 ? 11.036 3.398 -11.364 1.00 98.25 80 LEU A N 1
ATOM 654 C CA . LEU A 1 80 ? 10.264 2.665 -10.353 1.00 98.25 80 LEU A CA 1
ATOM 655 C C . LEU A 1 80 ? 10.038 1.209 -10.766 1.00 98.25 80 LEU A C 1
ATOM 657 O O . LEU A 1 80 ? 10.090 0.316 -9.923 1.00 98.25 80 LEU A O 1
ATOM 661 N N . ARG A 1 81 ? 9.846 0.954 -12.066 1.00 97.69 81 ARG A N 1
ATOM 662 C CA . ARG A 1 81 ? 9.720 -0.410 -12.595 1.00 97.69 81 ARG A CA 1
ATOM 663 C C . ARG A 1 81 ? 10.996 -1.217 -12.375 1.00 97.69 81 ARG A C 1
ATOM 665 O O . ARG A 1 81 ? 10.888 -2.357 -11.935 1.00 97.69 81 ARG A O 1
ATOM 672 N N . TYR A 1 82 ? 12.172 -0.636 -12.612 1.00 97.75 82 TYR A N 1
ATOM 673 C CA . TYR A 1 82 ? 13.457 -1.274 -12.320 1.00 97.75 82 TYR A CA 1
ATOM 674 C C . TYR A 1 82 ? 13.537 -1.706 -10.850 1.00 97.75 82 TYR A C 1
ATOM 676 O O . TYR A 1 82 ? 13.772 -2.879 -10.574 1.00 97.75 82 TYR A O 1
ATOM 684 N N . PHE A 1 83 ? 13.230 -0.809 -9.904 1.00 97.56 83 PHE A N 1
ATOM 685 C CA . PHE A 1 83 ? 13.203 -1.149 -8.475 1.00 97.56 83 PHE A CA 1
ATOM 686 C C . PHE A 1 83 ? 12.168 -2.224 -8.130 1.00 97.56 83 PHE A C 1
ATOM 688 O O . PHE A 1 83 ? 12.468 -3.146 -7.372 1.00 97.56 83 PHE A O 1
ATOM 695 N N . ARG A 1 84 ? 10.965 -2.152 -8.715 1.00 96.56 84 ARG A N 1
ATOM 696 C CA . ARG A 1 84 ? 9.932 -3.185 -8.550 1.00 96.56 84 ARG A CA 1
ATOM 697 C C . ARG A 1 84 ? 10.450 -4.547 -8.979 1.00 96.56 84 ARG A C 1
ATOM 699 O O . ARG A 1 84 ? 10.243 -5.530 -8.276 1.00 96.56 84 ARG A O 1
ATOM 706 N N . PHE A 1 85 ? 11.068 -4.619 -10.148 1.00 95.38 85 PHE A N 1
ATOM 707 C CA . PHE A 1 85 ? 11.568 -5.872 -10.682 1.00 95.38 85 PHE A CA 1
ATOM 708 C C . PHE A 1 85 ? 12.779 -6.393 -9.906 1.00 95.38 85 PHE A C 1
ATOM 710 O O . PHE A 1 85 ? 12.820 -7.587 -9.625 1.00 95.38 85 PHE A O 1
ATOM 717 N N . GLN A 1 86 ? 13.678 -5.513 -9.463 1.00 94.31 86 GLN A N 1
ATOM 718 C CA . GLN A 1 86 ? 14.767 -5.872 -8.553 1.00 94.31 86 GLN A CA 1
ATOM 719 C C . GLN A 1 86 ? 14.244 -6.522 -7.271 1.00 94.31 86 GLN A C 1
ATOM 721 O O . GLN A 1 86 ? 14.719 -7.584 -6.884 1.00 94.31 86 GLN A O 1
ATOM 726 N N . GLY A 1 87 ? 13.190 -5.966 -6.665 1.00 92.56 87 GLY A N 1
ATOM 727 C CA . GLY A 1 87 ? 12.561 -6.557 -5.480 1.00 92.56 87 GLY A CA 1
ATOM 728 C C . GLY A 1 87 ? 11.988 -7.961 -5.696 1.00 92.56 87 GLY A C 1
ATOM 729 O O . GLY A 1 87 ? 11.870 -8.724 -4.744 1.00 92.56 87 GLY A O 1
ATOM 730 N N . ARG A 1 88 ? 11.662 -8.345 -6.939 1.00 91.38 88 ARG A N 1
ATOM 731 C CA . ARG A 1 88 ? 11.136 -9.685 -7.264 1.00 91.38 88 ARG A CA 1
ATOM 732 C C . ARG A 1 88 ? 12.218 -10.758 -7.385 1.00 91.38 88 ARG A C 1
ATOM 734 O O . ARG A 1 88 ? 11.873 -11.937 -7.449 1.00 91.38 88 ARG A O 1
ATOM 741 N N . LEU A 1 89 ? 13.489 -10.377 -7.464 1.00 89.88 89 LEU A N 1
ATOM 742 C CA . LEU A 1 89 ? 14.595 -11.321 -7.586 1.00 89.88 89 LEU A CA 1
ATOM 743 C C . LEU A 1 89 ? 14.916 -11.941 -6.224 1.00 89.88 89 LEU A C 1
ATOM 745 O O . LEU A 1 89 ? 14.863 -11.272 -5.198 1.00 89.88 89 LEU A O 1
ATOM 749 N N . SER A 1 90 ? 15.308 -13.219 -6.206 1.00 86.94 90 SER A N 1
ATOM 750 C CA . SER A 1 90 ? 15.705 -13.891 -4.956 1.00 86.94 90 SER A CA 1
ATOM 751 C C . SER A 1 90 ? 16.944 -13.259 -4.317 1.00 86.94 90 SER A C 1
ATOM 753 O O . SER A 1 90 ? 17.120 -13.302 -3.107 1.00 86.94 90 SER A O 1
ATOM 755 N N . THR A 1 91 ? 17.818 -12.711 -5.155 1.00 87.62 91 THR A N 1
ATOM 756 C CA . THR A 1 91 ? 19.096 -12.100 -4.788 1.00 87.62 91 THR A CA 1
ATOM 757 C C . THR A 1 91 ? 19.289 -10.884 -5.687 1.00 87.62 91 THR A C 1
ATOM 759 O O . THR A 1 91 ? 19.896 -11.015 -6.750 1.00 87.62 91 THR A O 1
ATOM 762 N N . PRO A 1 92 ? 18.713 -9.726 -5.315 1.00 89.19 92 PRO A N 1
ATOM 763 C CA . PRO A 1 92 ? 18.845 -8.501 -6.092 1.00 89.19 92 PRO A CA 1
ATOM 764 C C . PRO A 1 92 ? 20.318 -8.113 -6.240 1.00 89.19 92 PRO A C 1
ATOM 766 O O . PRO A 1 92 ? 21.080 -8.144 -5.270 1.00 89.19 92 PRO A O 1
ATOM 769 N N . SER A 1 93 ? 20.713 -7.739 -7.452 1.00 91.25 93 SER A N 1
ATOM 770 C CA . SER A 1 93 ? 22.064 -7.280 -7.772 1.00 91.25 93 SER A CA 1
ATOM 771 C C . SER A 1 93 ? 21.997 -5.893 -8.392 1.00 91.25 93 SER A C 1
ATOM 773 O O . SER A 1 93 ? 21.094 -5.584 -9.167 1.00 91.25 93 SER A O 1
ATOM 775 N N . TRP A 1 94 ? 22.940 -5.031 -8.031 1.00 93.94 94 TRP A N 1
ATOM 776 C CA . TRP A 1 94 ? 22.857 -3.609 -8.338 1.00 93.94 94 TRP A CA 1
ATOM 777 C C . TRP A 1 94 ? 24.034 -3.200 -9.215 1.00 93.94 94 TRP A C 1
ATOM 779 O O . TRP A 1 94 ? 25.178 -3.224 -8.776 1.00 93.94 94 TRP A O 1
ATOM 789 N N . ASN A 1 95 ? 23.744 -2.860 -10.469 1.00 92.94 95 ASN A N 1
ATOM 790 C CA . ASN A 1 95 ? 24.742 -2.375 -11.414 1.00 92.94 95 ASN A CA 1
ATOM 791 C C . ASN A 1 95 ? 24.968 -0.863 -11.226 1.00 92.94 95 ASN A C 1
ATOM 793 O O . ASN A 1 95 ? 24.017 -0.081 -11.301 1.00 92.94 95 ASN A O 1
ATOM 797 N N . ASP A 1 96 ? 26.222 -0.461 -11.011 1.00 94.62 96 ASP A N 1
ATOM 798 C CA . ASP A 1 96 ? 26.588 0.925 -10.691 1.00 94.62 96 ASP A CA 1
ATOM 799 C C . ASP A 1 96 ? 26.241 1.915 -11.809 1.00 94.62 96 ASP A C 1
ATOM 801 O O . ASP A 1 96 ? 25.730 3.000 -11.523 1.00 94.62 96 ASP A O 1
ATOM 805 N N . ASP A 1 97 ? 26.435 1.544 -13.077 1.00 95.00 97 ASP A N 1
ATOM 806 C CA . ASP A 1 97 ? 26.109 2.413 -14.216 1.00 95.00 97 ASP A CA 1
ATOM 807 C C . ASP A 1 97 ? 24.599 2.665 -14.315 1.00 95.00 97 ASP A C 1
ATOM 809 O O . ASP A 1 97 ? 24.154 3.799 -14.502 1.00 95.00 97 ASP A O 1
ATOM 813 N N . THR A 1 98 ? 23.794 1.626 -14.084 1.00 96.25 98 THR A N 1
ATOM 814 C CA . THR A 1 98 ? 22.331 1.732 -14.035 1.00 96.25 98 THR A CA 1
ATOM 815 C C . THR A 1 98 ? 21.882 2.611 -12.868 1.00 96.25 98 THR A C 1
ATOM 817 O O . THR A 1 98 ? 21.042 3.496 -13.041 1.00 96.25 98 THR A O 1
ATOM 820 N N . LEU A 1 99 ? 22.460 2.425 -11.676 1.00 97.56 99 LEU A N 1
ATOM 821 C CA . LEU A 1 99 ? 22.167 3.271 -10.516 1.00 97.56 99 LEU A CA 1
ATOM 822 C C . LEU A 1 99 ? 22.585 4.728 -10.737 1.00 97.56 99 LEU A C 1
ATOM 824 O O . LEU A 1 99 ? 21.887 5.644 -10.290 1.00 97.56 99 LEU A O 1
ATOM 828 N N . LYS A 1 100 ? 23.694 4.961 -11.440 1.00 97.88 100 LYS A N 1
ATOM 829 C CA . LYS A 1 100 ? 24.154 6.298 -11.816 1.00 97.88 100 LYS A CA 1
ATOM 830 C C . LYS A 1 100 ? 23.179 6.962 -12.785 1.00 97.88 100 LYS A C 1
ATOM 832 O O . LYS A 1 100 ? 22.782 8.096 -12.527 1.00 97.88 100 LYS A O 1
ATOM 837 N N . ALA A 1 101 ? 22.727 6.257 -13.823 1.00 97.88 101 ALA A N 1
ATOM 838 C CA . ALA A 1 101 ? 21.702 6.755 -14.743 1.00 97.88 101 ALA A CA 1
ATOM 839 C C . ALA A 1 101 ? 20.401 7.107 -13.998 1.00 97.88 101 ALA A C 1
ATOM 841 O O . ALA A 1 101 ? 19.861 8.202 -14.165 1.00 97.88 101 ALA A O 1
ATOM 842 N N . ILE A 1 102 ? 19.948 6.231 -13.091 1.00 98.44 102 ILE A N 1
ATOM 843 C CA . ILE A 1 102 ? 18.791 6.493 -12.221 1.00 98.44 102 ILE A CA 1
ATOM 844 C C . ILE A 1 102 ? 19.010 7.746 -11.370 1.00 98.44 102 ILE A C 1
ATOM 846 O O . ILE A 1 102 ? 18.123 8.591 -11.296 1.00 98.44 102 ILE A O 1
ATOM 850 N N . THR A 1 103 ? 20.176 7.892 -10.741 1.00 98.56 103 THR A N 1
ATOM 851 C CA . THR A 1 103 ? 20.488 9.042 -9.877 1.00 98.56 103 THR A CA 1
ATOM 852 C C . THR A 1 103 ? 20.458 10.353 -10.663 1.00 98.56 103 THR A C 1
ATOM 854 O O . THR A 1 103 ? 19.859 11.330 -10.211 1.00 98.56 103 THR A O 1
ATOM 857 N N . THR A 1 104 ? 21.050 10.371 -11.862 1.00 98.44 104 THR A N 1
ATOM 858 C CA . THR A 1 104 ? 21.048 11.532 -12.766 1.00 98.44 104 THR A CA 1
ATOM 859 C C . THR A 1 104 ? 19.627 11.949 -13.149 1.00 98.44 104 THR A C 1
ATOM 861 O O . THR A 1 104 ? 19.299 13.137 -13.126 1.00 98.44 104 THR A O 1
ATOM 864 N N . HIS A 1 105 ? 18.759 10.975 -13.437 1.00 97.94 105 HIS A N 1
ATOM 865 C CA . HIS A 1 105 ? 17.422 11.206 -13.992 1.00 97.94 105 HIS A CA 1
ATOM 866 C C . HIS A 1 105 ? 16.275 11.109 -12.981 1.00 97.94 105 HIS A C 1
ATOM 868 O O . HIS A 1 105 ? 15.118 11.312 -13.346 1.00 97.94 105 HIS A O 1
ATOM 874 N N . ALA A 1 106 ? 16.561 10.882 -11.695 1.00 98.25 106 ALA A N 1
ATOM 875 C CA . ALA A 1 106 ? 15.552 10.709 -10.647 1.00 98.25 106 ALA A CA 1
ATOM 876 C C . ALA A 1 106 ? 14.542 11.865 -10.590 1.00 98.25 106 ALA A C 1
ATOM 878 O O . ALA A 1 106 ? 13.357 11.643 -10.349 1.00 98.25 106 ALA A O 1
ATOM 879 N N . LYS A 1 107 ? 14.989 13.104 -10.849 1.00 97.88 107 LYS A N 1
ATOM 880 C CA . LYS A 1 107 ? 14.116 14.289 -10.880 1.00 97.88 107 LYS A CA 1
ATOM 881 C C . LYS A 1 107 ? 13.030 14.208 -11.952 1.00 97.88 107 LYS A C 1
ATOM 883 O O . LYS A 1 107 ? 11.986 14.813 -11.753 1.00 97.88 107 LYS A O 1
ATOM 888 N N . GLY A 1 108 ? 13.228 13.458 -13.035 1.00 96.44 108 GLY A N 1
ATOM 889 C CA . GLY A 1 108 ? 12.215 13.268 -14.075 1.00 96.44 108 GLY A CA 1
ATOM 890 C C . GLY A 1 108 ? 10.925 12.622 -13.562 1.00 96.44 108 GLY A C 1
ATOM 891 O O . GLY A 1 108 ? 9.855 12.864 -14.114 1.00 96.44 108 GLY A O 1
ATOM 892 N N . LEU A 1 109 ? 10.973 11.912 -12.427 1.00 97.50 109 LEU A N 1
ATOM 893 C CA . LEU A 1 109 ? 9.780 11.375 -11.763 1.00 97.50 109 LEU A CA 1
ATOM 894 C C . LEU A 1 109 ? 8.768 12.452 -11.338 1.00 97.50 109 LEU A C 1
ATOM 896 O O . LEU A 1 109 ? 7.608 12.117 -11.119 1.00 97.50 109 LEU A O 1
ATOM 900 N N . THR A 1 110 ? 9.151 13.733 -11.248 1.00 96.00 110 THR A N 1
ATOM 901 C CA . THR A 1 110 ?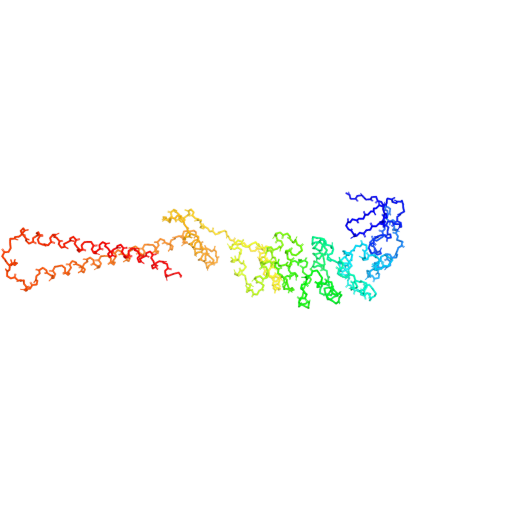 8.192 14.826 -10.996 1.00 96.00 110 THR A CA 1
ATOM 902 C C . THR A 1 110 ? 7.222 15.058 -12.155 1.00 96.00 110 THR A C 1
ATOM 904 O O . THR A 1 110 ? 6.183 15.680 -11.949 1.00 96.00 110 THR A O 1
ATOM 907 N N . GLN A 1 111 ? 7.545 14.557 -13.350 1.00 94.44 111 GLN A N 1
ATOM 908 C CA . GLN A 1 111 ? 6.701 14.632 -14.546 1.00 94.44 111 GLN A CA 1
ATOM 909 C C . GLN A 1 111 ? 5.667 13.495 -14.590 1.00 94.44 111 GLN A C 1
ATOM 911 O O . GLN A 1 111 ? 4.693 13.550 -15.339 1.00 94.44 111 GLN A O 1
ATOM 916 N N . ILE A 1 112 ? 5.849 12.458 -13.769 1.00 95.25 112 ILE A N 1
ATOM 917 C CA . ILE A 1 112 ? 4.968 11.294 -13.727 1.00 95.25 112 ILE A CA 1
ATOM 918 C C . ILE A 1 112 ? 3.773 11.574 -12.814 1.00 95.25 112 ILE A C 1
ATOM 920 O O . ILE A 1 112 ? 3.911 12.124 -11.721 1.00 95.25 112 ILE A O 1
ATOM 924 N N . SER A 1 113 ? 2.577 11.165 -13.249 1.00 95.62 113 SER A N 1
ATOM 925 C CA . SER A 1 113 ? 1.373 11.353 -12.440 1.00 95.62 113 SER A CA 1
ATOM 926 C C . SER A 1 113 ? 1.444 10.565 -11.129 1.00 95.62 113 SER A C 1
ATOM 928 O O . SER A 1 113 ? 1.972 9.450 -11.067 1.00 95.62 113 SER A O 1
ATOM 930 N N . ALA A 1 114 ? 0.852 11.138 -10.083 1.00 96.81 114 ALA A N 1
ATOM 931 C CA . ALA A 1 114 ? 0.777 10.549 -8.750 1.00 96.81 114 ALA A CA 1
ATOM 932 C C . ALA A 1 114 ? 0.217 9.115 -8.758 1.00 96.81 114 ALA A C 1
ATOM 934 O O . ALA A 1 114 ? 0.752 8.243 -8.080 1.00 96.81 114 ALA A O 1
ATOM 935 N N . GLU A 1 115 ? -0.808 8.850 -9.573 1.00 96.38 115 GLU A N 1
ATOM 936 C CA . GLU A 1 115 ? -1.432 7.531 -9.691 1.00 96.38 115 GLU A CA 1
ATOM 937 C C . GLU A 1 115 ? -0.479 6.499 -10.293 1.00 96.38 115 GLU A C 1
ATOM 939 O O . GLU A 1 115 ? -0.430 5.367 -9.820 1.00 96.38 115 GLU A O 1
ATOM 944 N N . ARG A 1 116 ? 0.305 6.876 -11.314 1.00 96.50 116 ARG A N 1
ATOM 945 C CA . ARG A 1 116 ? 1.302 5.976 -11.917 1.00 96.50 116 ARG A CA 1
ATOM 946 C C . ARG A 1 116 ? 2.427 5.675 -10.928 1.00 96.50 116 ARG A C 1
ATOM 948 O O . ARG A 1 116 ? 2.856 4.526 -10.837 1.00 96.50 116 ARG A O 1
ATOM 955 N N . ILE A 1 117 ? 2.857 6.675 -10.149 1.00 98.06 117 ILE A N 1
ATOM 956 C CA . ILE A 1 117 ? 3.800 6.465 -9.041 1.00 98.06 117 ILE A CA 1
ATOM 957 C C . ILE A 1 117 ? 3.210 5.462 -8.044 1.00 98.06 117 ILE A C 1
ATOM 959 O O . ILE A 1 117 ? 3.876 4.482 -7.720 1.00 98.06 117 ILE A O 1
ATOM 963 N N . TRP A 1 118 ? 1.959 5.644 -7.601 1.00 98.06 118 TRP A N 1
ATOM 964 C CA . TRP A 1 118 ? 1.316 4.721 -6.660 1.00 98.06 118 TRP A CA 1
ATOM 965 C C . TRP A 1 118 ? 1.165 3.303 -7.213 1.00 98.06 118 TRP A C 1
ATOM 967 O O . TRP A 1 118 ? 1.447 2.331 -6.515 1.00 98.06 118 TRP A O 1
ATOM 977 N N . GLN A 1 119 ? 0.767 3.155 -8.475 1.00 97.06 119 GLN A N 1
ATOM 978 C CA . GLN A 1 119 ? 0.612 1.848 -9.118 1.00 97.06 119 GLN A CA 1
ATOM 979 C C . GLN A 1 119 ? 1.912 1.040 -9.153 1.00 97.06 119 GLN A C 1
ATOM 981 O O . GLN A 1 119 ? 1.871 -0.188 -9.069 1.00 97.06 119 GLN A O 1
ATOM 986 N N . GLU A 1 120 ? 3.063 1.699 -9.290 1.00 97.50 120 GLU A N 1
ATOM 987 C CA . GLU A 1 120 ? 4.359 1.027 -9.207 1.00 97.50 120 GLU A CA 1
ATOM 988 C C . GLU A 1 120 ? 4.818 0.851 -7.755 1.00 97.50 120 GLU A C 1
ATOM 990 O O . GLU A 1 120 ? 5.209 -0.250 -7.369 1.00 97.50 120 GLU A O 1
ATOM 995 N N . MET A 1 121 ? 4.691 1.880 -6.914 1.00 97.88 121 MET A N 1
ATOM 996 C CA . MET A 1 121 ? 5.115 1.817 -5.512 1.00 97.88 121 MET A CA 1
ATOM 997 C C . MET A 1 121 ? 4.323 0.808 -4.685 1.00 97.88 121 MET A C 1
ATOM 999 O O . MET A 1 121 ? 4.913 0.112 -3.867 1.00 97.88 121 MET A O 1
ATOM 1003 N N . SER A 1 122 ? 3.018 0.666 -4.909 1.00 96.94 122 SER A N 1
ATOM 1004 C CA . SER A 1 122 ? 2.204 -0.365 -4.251 1.00 96.94 122 SER A CA 1
ATOM 1005 C C . SER A 1 122 ? 2.746 -1.771 -4.523 1.00 96.94 122 SER A C 1
ATOM 1007 O O . SER A 1 122 ? 2.798 -2.588 -3.611 1.00 96.94 122 SER A O 1
ATOM 1009 N N . LYS A 1 123 ? 3.245 -2.035 -5.739 1.00 96.50 123 LYS A N 1
ATOM 1010 C CA . LYS A 1 123 ? 3.874 -3.314 -6.105 1.00 96.50 123 LYS A CA 1
ATOM 1011 C C . LYS A 1 123 ? 5.266 -3.474 -5.501 1.00 96.50 123 LYS A C 1
ATOM 1013 O O . LYS A 1 123 ? 5.614 -4.579 -5.107 1.00 96.50 123 LYS A O 1
ATOM 1018 N N . VAL A 1 124 ? 6.053 -2.395 -5.425 1.00 95.94 124 VAL A N 1
ATOM 1019 C CA . VAL A 1 124 ? 7.354 -2.399 -4.729 1.00 95.94 124 VAL A CA 1
ATOM 1020 C C . VAL A 1 124 ? 7.155 -2.755 -3.256 1.00 95.94 124 VAL A C 1
ATOM 1022 O O . VAL A 1 124 ? 7.805 -3.656 -2.744 1.00 95.94 124 VAL A O 1
ATOM 1025 N N . LEU A 1 125 ? 6.222 -2.077 -2.587 1.00 95.31 125 LEU A N 1
ATOM 1026 C CA . LEU A 1 125 ? 5.967 -2.214 -1.152 1.00 95.31 125 LEU A CA 1
ATOM 1027 C C . LEU A 1 125 ? 5.255 -3.527 -0.788 1.00 95.31 125 LEU A C 1
ATOM 1029 O O . LEU A 1 125 ? 5.367 -3.984 0.345 1.00 95.31 125 LEU A O 1
ATOM 1033 N N . ALA A 1 126 ? 4.533 -4.132 -1.733 1.00 93.88 126 ALA A N 1
ATOM 1034 C CA . ALA A 1 126 ? 3.958 -5.471 -1.604 1.00 93.88 126 ALA A CA 1
ATOM 1035 C C . ALA A 1 126 ? 4.938 -6.599 -1.984 1.00 93.88 126 ALA A C 1
ATOM 1037 O O . ALA A 1 126 ? 4.590 -7.775 -1.877 1.00 93.88 126 ALA A O 1
ATOM 1038 N N . GLY A 1 127 ? 6.122 -6.248 -2.493 1.00 91.12 127 GLY A N 1
ATOM 1039 C CA . GLY A 1 127 ? 7.108 -7.187 -3.012 1.00 91.12 127 GLY A CA 1
ATOM 1040 C C . GLY A 1 127 ? 7.943 -7.874 -1.933 1.00 91.12 127 GLY A C 1
ATOM 1041 O O . GLY A 1 127 ? 7.636 -7.840 -0.743 1.00 91.12 127 GLY A O 1
ATOM 1042 N N . GLN A 1 128 ? 9.023 -8.506 -2.386 1.00 89.31 128 GLN A N 1
ATOM 1043 C CA . GLN A 1 128 ? 10.074 -9.062 -1.534 1.00 89.31 128 GLN A CA 1
ATOM 1044 C C . GLN A 1 128 ? 11.255 -8.087 -1.486 1.00 89.31 128 GLN A C 1
ATOM 1046 O O . GLN A 1 128 ? 11.349 -7.169 -2.308 1.00 89.31 128 GLN A O 1
ATOM 1051 N N . ASN A 1 129 ? 12.172 -8.295 -0.541 1.00 91.75 129 ASN A N 1
ATOM 1052 C CA . ASN A 1 129 ? 13.395 -7.502 -0.407 1.00 91.75 129 ASN A CA 1
ATOM 1053 C C . ASN A 1 129 ? 13.114 -5.999 -0.241 1.00 91.75 129 ASN A C 1
ATOM 1055 O O . ASN A 1 129 ? 13.924 -5.162 -0.655 1.00 91.75 129 ASN A O 1
ATOM 1059 N N . VAL A 1 130 ? 11.970 -5.636 0.349 1.00 93.56 130 VAL A N 1
ATOM 1060 C CA . VAL A 1 130 ? 11.457 -4.259 0.326 1.00 93.56 130 VAL A CA 1
ATOM 1061 C C . VAL A 1 130 ? 12.458 -3.304 0.972 1.00 93.56 130 VAL A C 1
ATOM 1063 O O . VAL A 1 130 ? 12.783 -2.265 0.403 1.00 93.56 130 VAL A O 1
ATOM 1066 N N . ALA A 1 131 ? 13.036 -3.694 2.110 1.00 93.62 131 ALA A N 1
ATOM 1067 C CA . ALA A 1 131 ? 14.074 -2.917 2.785 1.00 93.62 131 ALA A CA 1
ATOM 1068 C C . ALA A 1 131 ? 15.309 -2.661 1.899 1.00 93.62 131 ALA A C 1
ATOM 1070 O O . ALA A 1 131 ? 15.809 -1.537 1.857 1.00 93.62 131 ALA A O 1
ATOM 1071 N N . ASN A 1 132 ? 15.786 -3.675 1.165 1.00 94.25 132 ASN A N 1
ATOM 1072 C CA . ASN A 1 132 ? 16.959 -3.555 0.295 1.00 94.25 132 ASN A CA 1
ATOM 1073 C C . ASN A 1 132 ? 16.684 -2.643 -0.908 1.00 94.25 132 ASN A C 1
ATOM 1075 O O . ASN A 1 132 ? 17.511 -1.795 -1.244 1.00 94.25 132 ASN A O 1
ATOM 1079 N N . VAL A 1 133 ? 15.507 -2.777 -1.523 1.00 95.88 133 VAL A N 1
ATOM 1080 C CA . VAL A 1 133 ? 15.081 -1.917 -2.634 1.00 95.88 133 VAL A CA 1
ATOM 1081 C C . VAL A 1 133 ? 14.956 -0.465 -2.178 1.00 95.88 133 VAL A C 1
ATOM 1083 O O . VAL A 1 133 ? 15.492 0.434 -2.825 1.00 95.88 133 VAL A O 1
ATOM 1086 N N . LEU A 1 134 ? 14.291 -0.225 -1.047 1.00 96.00 134 LEU A N 1
ATOM 1087 C CA . LEU A 1 134 ? 14.093 1.121 -0.511 1.00 96.00 134 LEU A CA 1
ATOM 1088 C C . LEU A 1 134 ? 15.406 1.795 -0.104 1.00 96.00 134 LEU A C 1
ATOM 1090 O O . LEU A 1 134 ? 15.551 3.001 -0.301 1.00 96.00 134 LEU A O 1
ATOM 1094 N N . ASP A 1 135 ? 16.377 1.034 0.401 1.00 96.19 135 ASP A N 1
ATOM 1095 C CA . ASP A 1 135 ? 17.724 1.539 0.681 1.00 96.19 135 ASP A CA 1
ATOM 1096 C C . ASP A 1 135 ? 18.393 2.078 -0.597 1.00 96.19 135 ASP A C 1
ATOM 1098 O O . ASP A 1 135 ? 18.888 3.208 -0.617 1.00 96.19 135 ASP A O 1
ATOM 1102 N N . HIS A 1 136 ? 18.312 1.343 -1.711 1.00 97.50 136 HIS A N 1
ATOM 1103 C CA . HIS A 1 136 ? 18.844 1.803 -2.999 1.00 97.50 136 HIS A CA 1
ATOM 1104 C C . HIS A 1 136 ? 18.048 2.974 -3.587 1.00 97.50 136 HIS A C 1
ATOM 1106 O O . HIS A 1 136 ? 18.638 3.906 -4.141 1.00 97.50 136 HIS A O 1
ATOM 1112 N N . MET A 1 137 ? 16.724 2.998 -3.417 1.00 98.06 137 MET A N 1
ATOM 1113 C CA . MET A 1 137 ? 15.905 4.160 -3.783 1.00 98.06 137 MET A CA 1
ATOM 1114 C C . MET A 1 137 ? 16.295 5.416 -2.992 1.00 98.06 137 MET A C 1
ATOM 1116 O O . MET A 1 137 ? 16.236 6.525 -3.525 1.00 98.06 137 MET A O 1
ATOM 1120 N N . THR A 1 138 ? 16.713 5.264 -1.735 1.00 97.12 138 THR A N 1
ATOM 1121 C CA . THR A 1 138 ? 17.205 6.379 -0.920 1.00 97.12 138 THR A CA 1
ATOM 1122 C C . THR A 1 138 ? 18.601 6.820 -1.329 1.00 97.12 138 THR A C 1
ATOM 1124 O O . THR A 1 138 ? 18.814 8.018 -1.513 1.00 97.12 138 THR A O 1
ATOM 1127 N N . LYS A 1 139 ? 19.527 5.885 -1.572 1.00 97.50 139 LYS A N 1
ATOM 1128 C CA . LYS A 1 139 ? 20.884 6.195 -2.060 1.00 97.50 139 LYS A CA 1
ATOM 1129 C C . LYS A 1 139 ? 20.882 6.925 -3.406 1.00 97.50 139 LYS A C 1
ATOM 1131 O O . LYS A 1 139 ? 21.670 7.843 -3.601 1.00 97.50 139 LYS A O 1
ATOM 1136 N N . THR A 1 140 ? 19.968 6.561 -4.303 1.00 98.12 140 THR A N 1
ATOM 1137 C CA . THR A 1 140 ? 19.798 7.209 -5.618 1.00 98.12 140 THR A CA 1
ATOM 1138 C C . THR A 1 140 ? 18.983 8.509 -5.568 1.00 98.12 140 THR A C 1
ATOM 1140 O O . THR A 1 140 ? 18.820 9.183 -6.582 1.00 98.12 140 THR A O 1
ATOM 1143 N N . GLY A 1 141 ? 18.440 8.886 -4.403 1.00 97.94 141 GLY A N 1
ATOM 1144 C CA . GLY A 1 141 ? 17.624 10.092 -4.227 1.00 97.94 141 GLY A CA 1
ATOM 1145 C C . GLY A 1 141 ? 16.185 9.987 -4.747 1.00 97.94 141 GLY A C 1
ATOM 1146 O O . GLY A 1 141 ? 15.421 10.949 -4.625 1.00 97.94 141 GLY A O 1
ATOM 1147 N N . VAL A 1 142 ? 15.784 8.830 -5.276 1.00 98.50 142 VAL A N 1
ATOM 1148 C CA . VAL A 1 142 ? 14.437 8.580 -5.805 1.00 98.50 142 VAL A CA 1
ATOM 1149 C C . VAL A 1 142 ? 13.374 8.748 -4.724 1.00 98.50 142 VAL A C 1
ATOM 1151 O O . VAL A 1 142 ? 12.379 9.433 -4.965 1.00 98.50 142 VAL A O 1
ATOM 1154 N N . SER A 1 143 ? 13.598 8.207 -3.519 1.00 97.50 143 SER A N 1
ATOM 1155 C CA . SER A 1 143 ? 12.646 8.317 -2.399 1.00 97.50 143 SER A CA 1
ATOM 1156 C C . SER A 1 143 ? 12.318 9.777 -2.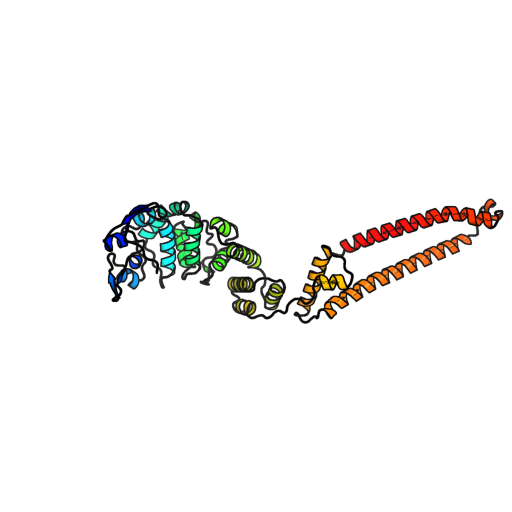063 1.00 97.50 143 SER A C 1
ATOM 1158 O O . SER A 1 143 ? 11.149 10.138 -1.919 1.00 97.50 143 SER A O 1
ATOM 1160 N N . LYS A 1 144 ? 13.333 10.651 -2.064 1.00 97.38 144 LYS A N 1
ATOM 1161 C CA . LYS A 1 144 ? 13.178 12.094 -1.841 1.00 97.38 144 LYS A CA 1
ATOM 1162 C C . LYS A 1 144 ? 12.330 12.766 -2.923 1.00 97.38 144 LYS A C 1
ATOM 1164 O O . LYS A 1 144 ? 11.483 13.592 -2.591 1.00 97.38 144 LYS A O 1
ATOM 1169 N N . VAL A 1 145 ? 12.530 12.426 -4.198 1.00 98.00 145 VAL A N 1
ATOM 1170 C CA . VAL A 1 145 ? 11.765 13.018 -5.314 1.00 98.00 145 VAL A CA 1
ATOM 1171 C C . VAL A 1 145 ? 10.283 12.647 -5.220 1.00 98.00 145 VAL A C 1
ATOM 1173 O O . VAL A 1 145 ? 9.405 13.511 -5.328 1.00 98.00 145 VAL A O 1
ATOM 1176 N N . ILE A 1 146 ? 9.988 11.374 -4.952 1.00 97.25 146 ILE A N 1
ATOM 1177 C CA . ILE A 1 146 ? 8.602 10.896 -4.850 1.00 97.25 146 ILE A CA 1
ATOM 1178 C C . ILE A 1 146 ? 7.951 11.224 -3.500 1.00 97.25 146 ILE A C 1
ATOM 1180 O O . ILE A 1 146 ? 6.740 11.059 -3.366 1.00 97.25 146 ILE A O 1
ATOM 1184 N N . GLY A 1 147 ? 8.706 11.770 -2.541 1.00 96.25 147 GLY A N 1
ATOM 1185 C CA . GLY A 1 147 ? 8.223 12.201 -1.227 1.00 96.25 147 GLY A CA 1
ATOM 1186 C C . GLY A 1 147 ? 8.039 11.066 -0.219 1.00 96.25 147 GLY A C 1
ATOM 1187 O O . GLY A 1 147 ? 7.279 11.232 0.727 1.00 96.25 147 GLY A O 1
ATOM 1188 N N . LEU A 1 148 ? 8.699 9.926 -0.428 1.00 96.75 148 LEU A N 1
ATOM 1189 C CA . LEU A 1 148 ? 8.622 8.750 0.433 1.00 96.75 148 LEU A CA 1
ATOM 1190 C C . LEU A 1 148 ? 9.583 8.879 1.619 1.00 96.75 148 LEU A C 1
ATOM 1192 O O . LEU A 1 148 ? 10.793 9.001 1.424 1.00 96.75 148 LEU A O 1
ATOM 1196 N N . ALA A 1 149 ? 9.064 8.779 2.842 1.00 94.06 149 ALA A N 1
ATOM 1197 C CA . ALA A 1 149 ? 9.904 8.598 4.019 1.00 94.06 149 ALA A CA 1
ATOM 1198 C C . ALA A 1 149 ? 10.392 7.144 4.100 1.00 94.06 149 ALA A C 1
ATOM 1200 O O . ALA A 1 149 ? 9.594 6.213 3.971 1.00 94.06 149 ALA A O 1
ATOM 1201 N N . THR A 1 150 ? 11.692 6.959 4.342 1.00 90.75 150 THR A N 1
ATOM 1202 C CA . THR A 1 150 ? 12.365 5.649 4.429 1.00 90.75 150 THR A CA 1
ATOM 1203 C C . THR A 1 150 ? 13.050 5.465 5.784 1.00 90.75 150 THR A C 1
ATOM 1205 O O . THR A 1 150 ? 14.246 5.189 5.866 1.00 90.75 150 THR A O 1
ATOM 1208 N N . THR A 1 151 ? 12.313 5.709 6.863 1.00 88.75 151 THR A N 1
ATOM 1209 C CA . THR A 1 151 ? 12.798 5.560 8.243 1.00 88.75 151 THR A CA 1
ATOM 1210 C C . THR A 1 151 ? 12.782 4.092 8.674 1.00 88.75 151 THR A C 1
ATOM 1212 O O . THR A 1 151 ? 11.898 3.349 8.255 1.00 88.75 151 THR A O 1
ATOM 1215 N N . ASP A 1 152 ? 13.732 3.679 9.524 1.00 86.25 152 ASP A N 1
ATOM 1216 C CA . ASP A 1 152 ? 13.774 2.342 10.145 1.00 86.25 152 ASP A CA 1
ATOM 1217 C C . ASP A 1 152 ? 13.632 1.161 9.154 1.00 86.25 152 ASP A C 1
ATOM 1219 O O . ASP A 1 152 ? 12.958 0.169 9.439 1.00 86.25 152 ASP A O 1
ATOM 1223 N N . LEU A 1 153 ? 14.288 1.235 7.985 1.00 88.19 153 LEU A N 1
ATOM 1224 C CA . LEU A 1 153 ? 14.204 0.196 6.940 1.00 88.19 153 LEU A CA 1
ATOM 1225 C C . LEU A 1 153 ? 14.556 -1.214 7.446 1.00 88.19 153 LEU A C 1
ATOM 1227 O O . LEU A 1 153 ? 14.014 -2.199 6.957 1.00 88.19 153 LEU A O 1
ATOM 1231 N N . ASN A 1 154 ? 15.415 -1.320 8.461 1.00 84.38 154 ASN A N 1
ATOM 1232 C CA . ASN A 1 154 ? 15.799 -2.581 9.100 1.00 84.38 154 ASN A CA 1
ATOM 1233 C C . ASN A 1 154 ? 14.668 -3.266 9.891 1.00 84.38 154 ASN A C 1
ATOM 1235 O O . ASN A 1 154 ? 14.797 -4.439 10.233 1.00 84.38 154 ASN A O 1
ATOM 1239 N N . LYS A 1 155 ? 13.585 -2.551 10.216 1.00 81.88 155 LYS A N 1
ATOM 1240 C CA . LYS A 1 155 ? 12.414 -3.093 10.926 1.00 81.88 155 LYS A CA 1
ATOM 1241 C C . LYS A 1 155 ? 11.288 -3.509 9.981 1.00 81.88 155 LYS A C 1
ATOM 1243 O O . LYS A 1 155 ? 10.298 -4.081 10.445 1.00 81.88 155 LYS A O 1
ATOM 1248 N N . ILE A 1 156 ? 11.411 -3.211 8.686 1.00 84.44 156 ILE A N 1
ATOM 1249 C CA . ILE A 1 156 ? 10.415 -3.607 7.693 1.00 84.44 156 ILE A CA 1
ATOM 1250 C C . ILE A 1 156 ? 10.404 -5.129 7.610 1.00 84.44 156 ILE A C 1
ATOM 1252 O O . ILE A 1 156 ? 11.439 -5.776 7.469 1.00 84.44 156 ILE A O 1
ATOM 1256 N N . LYS A 1 157 ? 9.204 -5.690 7.705 1.00 78.31 157 LYS A N 1
ATOM 1257 C CA . LYS A 1 157 ? 8.954 -7.101 7.427 1.00 78.31 157 LYS A CA 1
ATOM 1258 C C . LYS A 1 157 ? 8.192 -7.159 6.115 1.00 78.31 157 LYS A C 1
ATOM 1260 O O . LYS A 1 157 ? 7.191 -6.454 5.986 1.00 78.31 157 LYS A O 1
ATOM 1265 N N . ASP A 1 158 ? 8.649 -7.991 5.185 1.00 67.31 158 ASP A N 1
ATOM 1266 C CA . ASP A 1 158 ? 8.002 -8.216 3.890 1.00 67.31 158 ASP A CA 1
ATOM 1267 C C . ASP A 1 158 ? 6.612 -8.832 4.132 1.00 67.31 158 ASP A C 1
ATOM 1269 O O . ASP A 1 158 ? 6.456 -10.039 4.294 1.00 67.31 158 ASP A O 1
ATOM 1273 N N . ARG A 1 159 ? 5.595 -7.977 4.285 1.00 63.59 159 ARG A N 1
ATOM 1274 C CA . ARG A 1 159 ? 4.247 -8.350 4.756 1.00 63.59 159 ARG A CA 1
ATOM 1275 C C . ARG A 1 159 ? 3.151 -8.143 3.719 1.00 63.59 159 ARG A C 1
ATOM 1277 O O . ARG A 1 159 ? 1.976 -8.130 4.068 1.00 63.59 159 ARG A O 1
ATOM 1284 N N . GLY A 1 160 ? 3.524 -7.972 2.451 1.00 77.31 160 GLY A N 1
ATOM 1285 C CA . GLY A 1 160 ? 2.626 -7.959 1.291 1.00 77.31 160 GLY A CA 1
ATOM 1286 C C . GLY A 1 160 ? 1.644 -6.783 1.200 1.00 77.31 160 GLY A C 1
ATOM 1287 O O . GLY A 1 160 ? 1.262 -6.401 0.100 1.00 77.31 160 GLY A O 1
ATOM 1288 N N . ASN A 1 161 ? 1.239 -6.167 2.314 1.00 91.44 161 ASN A N 1
ATOM 1289 C CA . ASN A 1 161 ? 0.341 -5.021 2.306 1.00 91.44 161 ASN A CA 1
ATOM 1290 C C . ASN A 1 161 ? 1.146 -3.709 2.250 1.00 91.44 161 ASN A C 1
ATOM 1292 O O . ASN A 1 161 ? 1.804 -3.349 3.234 1.00 91.44 161 ASN A O 1
ATOM 1296 N N . PRO A 1 162 ? 1.052 -2.942 1.150 1.00 95.19 162 PRO A N 1
ATOM 1297 C CA . PRO A 1 162 ? 1.853 -1.738 0.966 1.00 95.19 162 PRO A CA 1
ATOM 1298 C C . PRO A 1 162 ? 1.518 -0.641 1.987 1.00 95.19 162 PRO A C 1
ATOM 1300 O O . PRO A 1 162 ? 2.383 0.157 2.345 1.00 95.19 162 PRO A O 1
ATOM 1303 N N . ILE A 1 163 ? 0.288 -0.616 2.509 1.00 96.12 163 ILE A N 1
ATOM 1304 C CA . ILE A 1 163 ? -0.151 0.370 3.501 1.00 96.12 163 ILE A CA 1
ATOM 1305 C C . ILE A 1 163 ? 0.471 0.096 4.873 1.00 96.12 163 ILE A C 1
ATOM 1307 O O . ILE A 1 163 ? 0.876 1.034 5.561 1.00 96.12 163 ILE A O 1
ATOM 1311 N N . ILE A 1 164 ? 0.624 -1.180 5.246 1.00 94.56 164 ILE A N 1
ATOM 1312 C CA . ILE A 1 164 ? 1.342 -1.567 6.470 1.00 94.56 164 ILE A CA 1
ATOM 1313 C C . ILE A 1 164 ? 2.802 -1.114 6.376 1.00 94.56 164 ILE A C 1
ATOM 1315 O O . ILE A 1 164 ? 3.306 -0.501 7.315 1.00 94.56 164 ILE A O 1
ATOM 1319 N N . VAL A 1 165 ? 3.463 -1.340 5.236 1.00 94.38 165 VAL A N 1
ATOM 1320 C CA . VAL A 1 165 ? 4.863 -0.928 5.031 1.00 94.38 165 VAL A CA 1
ATOM 1321 C C . VAL A 1 165 ? 5.014 0.598 5.083 1.00 94.38 165 VAL A C 1
ATOM 1323 O O . VAL A 1 165 ? 5.929 1.106 5.734 1.00 94.38 165 VAL A O 1
ATOM 1326 N N . LEU A 1 166 ? 4.090 1.358 4.482 1.00 95.44 166 LEU A N 1
ATOM 1327 C CA . LEU A 1 166 ? 4.082 2.822 4.605 1.00 95.44 166 LEU A CA 1
ATOM 1328 C C . LEU A 1 166 ? 3.981 3.272 6.068 1.00 95.44 166 LEU A C 1
ATOM 1330 O O . LEU A 1 166 ? 4.744 4.151 6.484 1.00 95.44 166 LEU A O 1
ATOM 1334 N N . ALA A 1 167 ? 3.095 2.646 6.848 1.00 94.38 167 ALA A N 1
ATOM 1335 C CA . ALA A 1 167 ? 2.932 2.937 8.270 1.00 94.38 167 ALA A CA 1
ATOM 1336 C C . ALA A 1 167 ? 4.184 2.575 9.094 1.00 94.38 167 ALA A C 1
ATOM 1338 O O . ALA A 1 167 ? 4.563 3.343 9.984 1.00 94.38 167 ALA A O 1
ATOM 1339 N N . GLN A 1 168 ? 4.859 1.458 8.781 1.00 91.94 168 GLN A N 1
ATOM 1340 C CA . GLN A 1 168 ? 6.125 1.049 9.415 1.00 91.94 168 GLN A CA 1
ATOM 1341 C C . GLN A 1 168 ? 7.213 2.108 9.238 1.00 91.94 168 GLN A C 1
ATOM 1343 O O . GLN A 1 168 ? 7.885 2.469 10.200 1.00 91.94 168 GLN A O 1
ATOM 1348 N N . MET A 1 169 ? 7.328 2.658 8.029 1.00 91.75 169 MET A N 1
ATOM 1349 C CA . MET A 1 169 ? 8.309 3.695 7.706 1.00 91.75 169 MET A CA 1
ATOM 1350 C C . MET A 1 169 ? 7.948 5.086 8.244 1.00 91.75 169 MET A C 1
ATOM 1352 O O . MET A 1 169 ? 8.710 6.033 8.052 1.00 91.75 169 MET A O 1
ATOM 1356 N N . GLY A 1 170 ? 6.796 5.238 8.905 1.00 88.31 170 GLY A N 1
ATOM 1357 C CA . GLY A 1 170 ? 6.343 6.512 9.463 1.00 88.31 170 GLY A CA 1
ATOM 1358 C C . GLY A 1 170 ? 5.703 7.464 8.450 1.00 88.31 170 GLY A C 1
ATOM 1359 O O . GLY A 1 170 ? 5.541 8.642 8.760 1.00 88.31 170 GLY A O 1
ATOM 1360 N N . ASN A 1 171 ? 5.313 6.977 7.269 1.00 94.75 171 ASN A N 1
ATOM 1361 C CA . ASN A 1 171 ? 4.518 7.772 6.335 1.00 94.75 171 ASN A CA 1
ATOM 1362 C C . ASN A 1 171 ? 3.090 7.942 6.871 1.00 94.75 171 ASN A C 1
ATOM 1364 O O . ASN A 1 171 ? 2.587 7.098 7.611 1.00 94.75 171 ASN A O 1
ATOM 1368 N N . ASN A 1 172 ? 2.438 9.040 6.500 1.00 93.38 172 ASN A N 1
ATOM 1369 C CA . ASN A 1 172 ? 1.141 9.454 7.034 1.00 93.38 172 ASN A CA 1
ATOM 1370 C C . ASN A 1 172 ? 0.175 9.849 5.898 1.00 93.38 172 ASN A C 1
ATOM 1372 O O . ASN A 1 172 ? 0.448 9.628 4.721 1.00 93.38 172 ASN A O 1
ATOM 1376 N N . VAL A 1 173 ? -0.948 10.482 6.232 1.00 91.50 173 VAL A N 1
ATOM 1377 C CA . VAL A 1 173 ? -1.955 10.934 5.254 1.00 91.50 173 VAL A CA 1
ATOM 1378 C C . VAL A 1 173 ? -1.426 11.864 4.152 1.00 91.50 173 VAL A C 1
ATOM 1380 O O . VAL A 1 173 ? -2.064 11.980 3.106 1.00 91.50 173 VAL A O 1
ATOM 1383 N N . ASP A 1 174 ? -0.271 12.506 4.332 1.00 95.75 174 ASP A N 1
ATOM 1384 C CA . ASP A 1 174 ? 0.323 13.376 3.317 1.00 95.75 174 ASP A CA 1
ATOM 1385 C C . ASP A 1 174 ? 0.825 12.569 2.116 1.00 95.75 174 ASP A C 1
ATOM 1387 O O . ASP A 1 174 ? 0.608 12.991 0.976 1.00 95.75 174 ASP A O 1
ATOM 1391 N N . ILE A 1 175 ? 1.394 11.371 2.334 1.00 96.56 175 ILE A N 1
ATOM 1392 C CA . ILE A 1 175 ? 1.756 10.483 1.216 1.00 96.56 175 ILE A CA 1
ATOM 1393 C C . ILE A 1 175 ? 0.503 10.011 0.482 1.00 96.56 175 ILE A C 1
ATOM 1395 O O . ILE A 1 175 ? 0.484 9.985 -0.746 1.00 96.56 175 ILE A O 1
ATOM 1399 N N . ALA A 1 176 ? -0.574 9.719 1.222 1.00 96.00 176 ALA A N 1
ATOM 1400 C CA . ALA A 1 176 ? -1.831 9.266 0.639 1.00 96.00 176 ALA A CA 1
ATOM 1401 C C . ALA A 1 176 ? -2.421 10.313 -0.315 1.00 96.00 176 ALA A C 1
ATOM 1403 O O . ALA A 1 176 ? -2.842 9.980 -1.422 1.00 96.00 176 ALA A O 1
ATOM 1404 N N . LYS A 1 177 ? -2.371 11.594 0.071 1.00 96.25 177 LYS A N 1
ATOM 1405 C CA . LYS A 1 177 ? -2.769 12.715 -0.794 1.00 96.25 177 LYS A CA 1
ATOM 1406 C C . LYS A 1 177 ? -1.818 12.888 -1.976 1.00 96.25 177 LYS A C 1
ATOM 1408 O O . LYS A 1 177 ? -2.277 13.036 -3.106 1.00 96.25 177 LYS A O 1
ATOM 1413 N N . ARG A 1 178 ? -0.503 12.862 -1.725 1.00 96.69 178 ARG A N 1
ATOM 1414 C CA . ARG A 1 178 ? 0.532 13.067 -2.752 1.00 96.69 178 ARG A CA 1
ATOM 1415 C C . ARG A 1 178 ? 0.446 12.032 -3.867 1.00 96.69 178 ARG A C 1
ATOM 1417 O O . ARG A 1 178 ? 0.621 12.388 -5.025 1.00 96.69 178 ARG A O 1
ATOM 1424 N N . TRP A 1 179 ? 0.186 10.779 -3.516 1.00 97.75 179 TRP A N 1
ATOM 1425 C CA . TRP A 1 179 ? 0.126 9.648 -4.442 1.00 97.75 179 TRP A CA 1
ATOM 1426 C C . TRP A 1 179 ? -1.297 9.292 -4.889 1.00 97.75 179 TRP A C 1
ATOM 1428 O O . TRP A 1 179 ? -1.472 8.352 -5.656 1.00 97.75 179 TRP A O 1
ATOM 1438 N N . ARG A 1 180 ? -2.307 10.062 -4.456 1.00 97.19 180 ARG A N 1
ATOM 1439 C CA . ARG A 1 180 ? -3.726 9.842 -4.786 1.00 97.19 180 ARG A CA 1
ATOM 1440 C C . ARG A 1 180 ? -4.181 8.406 -4.495 1.00 97.19 180 ARG A C 1
ATOM 1442 O O . ARG A 1 180 ? -4.822 7.764 -5.324 1.00 97.19 180 ARG A O 1
ATOM 1449 N N . LEU A 1 181 ? -3.844 7.922 -3.299 1.00 97.38 181 LEU A N 1
ATOM 1450 C CA . LEU A 1 181 ? -4.360 6.655 -2.778 1.00 97.38 181 LEU A CA 1
ATOM 1451 C C . LEU A 1 181 ? -5.892 6.692 -2.746 1.00 97.38 181 LEU A C 1
ATOM 1453 O O . LEU A 1 181 ? -6.502 7.750 -2.567 1.00 97.38 181 LEU A O 1
ATOM 1457 N N . SER A 1 182 ? -6.517 5.525 -2.881 1.00 96.69 182 SER A N 1
ATOM 1458 C CA . SER A 1 182 ? -7.963 5.401 -2.708 1.00 96.69 182 SER A CA 1
ATOM 1459 C C . SER A 1 182 ? -8.385 5.804 -1.291 1.00 96.69 182 SER A C 1
ATOM 1461 O O . SER A 1 182 ? -7.605 5.729 -0.338 1.00 96.69 182 SER A O 1
ATOM 1463 N N . ASN A 1 183 ? -9.656 6.183 -1.122 1.00 95.88 183 ASN A N 1
ATOM 1464 C CA . ASN A 1 183 ? -10.194 6.536 0.197 1.00 95.88 183 ASN A CA 1
ATOM 1465 C C . ASN A 1 183 ? -9.996 5.406 1.219 1.00 95.88 183 ASN A C 1
ATOM 1467 O O . ASN A 1 183 ? -9.640 5.670 2.365 1.00 95.88 183 ASN A O 1
ATOM 1471 N N . THR A 1 184 ? -10.178 4.152 0.802 1.00 95.62 184 THR A N 1
ATOM 1472 C CA . THR A 1 184 ? -9.979 2.975 1.655 1.00 95.62 184 THR A CA 1
ATOM 1473 C C . THR A 1 184 ? -8.532 2.866 2.137 1.00 95.62 184 THR A C 1
ATOM 1475 O O . THR A 1 184 ? -8.296 2.709 3.334 1.00 95.62 184 THR A O 1
ATOM 1478 N N . GLU A 1 185 ? -7.560 3.012 1.233 1.00 96.69 185 GLU A N 1
ATOM 1479 C CA . GLU A 1 185 ? -6.128 2.967 1.556 1.00 96.69 185 GLU A CA 1
ATOM 1480 C C . GLU A 1 185 ? -5.704 4.135 2.456 1.00 96.69 185 GLU A C 1
ATOM 1482 O O . GLU A 1 185 ? -4.981 3.934 3.431 1.00 96.69 185 GLU A O 1
ATOM 1487 N N . ALA A 1 186 ? -6.185 5.350 2.173 1.00 96.88 186 ALA A N 1
ATOM 1488 C CA . ALA A 1 186 ? -5.884 6.537 2.967 1.00 96.88 186 ALA A CA 1
ATOM 1489 C C . ALA A 1 186 ? -6.432 6.426 4.401 1.00 96.88 186 ALA A C 1
ATOM 1491 O O . ALA A 1 186 ? -5.726 6.743 5.361 1.00 96.88 186 ALA A O 1
ATOM 1492 N N . VAL A 1 187 ? -7.668 5.934 4.555 1.00 96.94 187 VAL A N 1
ATOM 1493 C CA . VAL A 1 187 ? -8.294 5.692 5.865 1.00 96.94 187 VAL A CA 1
ATOM 1494 C C . VAL A 1 187 ? -7.568 4.586 6.629 1.00 96.94 187 VAL A C 1
ATOM 1496 O O . VAL A 1 187 ? -7.386 4.709 7.840 1.00 96.94 187 VAL A O 1
ATOM 1499 N N . LEU A 1 188 ? -7.140 3.516 5.950 1.00 96.94 188 LEU A N 1
ATOM 1500 C CA . LEU A 1 188 ? -6.338 2.466 6.576 1.00 96.94 188 LEU A CA 1
ATOM 1501 C C . LEU A 1 188 ? -4.998 3.026 7.071 1.00 96.94 188 LEU A C 1
ATOM 1503 O O . LEU A 1 188 ? -4.653 2.808 8.229 1.00 96.94 188 LEU A O 1
ATOM 1507 N N . LEU A 1 189 ? -4.272 3.783 6.242 1.00 97.25 189 LEU A N 1
ATOM 1508 C CA . LEU A 1 189 ? -2.988 4.371 6.632 1.00 97.25 189 LEU A CA 1
ATOM 1509 C C . LEU A 1 189 ? -3.128 5.280 7.860 1.00 97.25 189 LEU A C 1
ATOM 1511 O O . LEU A 1 189 ? -2.364 5.148 8.814 1.00 97.25 189 LEU A O 1
ATOM 1515 N N . ASP A 1 190 ? -4.121 6.171 7.855 1.00 97.38 190 ASP A N 1
ATOM 1516 C CA . ASP A 1 190 ? -4.407 7.068 8.980 1.00 97.38 190 ASP A CA 1
ATOM 1517 C C . ASP A 1 190 ? -4.710 6.290 10.269 1.00 97.38 190 ASP A C 1
ATOM 1519 O O . ASP A 1 190 ? -4.144 6.577 11.328 1.00 97.38 190 ASP A O 1
ATOM 1523 N N . PHE A 1 191 ? -5.551 5.257 10.170 1.00 97.25 191 PHE A N 1
ATOM 1524 C CA . PHE A 1 191 ? -5.880 4.381 11.289 1.00 97.25 191 PHE A CA 1
ATOM 1525 C C . PHE A 1 191 ? -4.636 3.685 11.855 1.00 97.25 191 PHE A C 1
ATOM 1527 O O . PHE A 1 191 ? -4.420 3.711 13.068 1.00 97.25 191 PHE A O 1
ATOM 1534 N N . LEU A 1 192 ? -3.797 3.103 10.994 1.00 96.31 192 LEU A N 1
ATOM 1535 C CA . LEU A 1 192 ? -2.574 2.420 11.409 1.00 96.31 192 LEU A CA 1
ATOM 1536 C C . LEU A 1 192 ? -1.608 3.379 12.107 1.00 96.31 192 LEU A C 1
ATOM 1538 O O . LEU A 1 192 ? -1.130 3.086 13.199 1.00 96.31 192 LEU A O 1
ATOM 1542 N N . VAL A 1 193 ? -1.355 4.549 11.520 1.00 95.00 193 VAL A N 1
ATOM 1543 C CA . VAL A 1 193 ? -0.414 5.538 12.068 1.00 95.00 193 VAL A CA 1
ATOM 1544 C C . VAL A 1 193 ? -0.868 6.058 13.432 1.00 95.00 193 VAL A C 1
ATOM 1546 O O . VAL A 1 193 ? -0.032 6.208 14.323 1.00 95.00 193 VAL A O 1
ATOM 1549 N N . LYS A 1 194 ? -2.174 6.287 13.623 1.00 95.56 194 LYS A N 1
ATOM 1550 C CA . LYS A 1 194 ? -2.745 6.743 14.902 1.00 95.56 194 LYS A CA 1
ATOM 1551 C C . LYS A 1 194 ? -2.693 5.683 16.000 1.00 95.56 194 LYS A C 1
ATOM 1553 O O . LYS A 1 194 ? -2.546 6.037 17.164 1.00 95.56 194 LYS A O 1
ATOM 1558 N N . ASN A 1 195 ? -2.806 4.404 15.642 1.00 95.44 195 ASN A N 1
ATOM 1559 C CA . ASN A 1 195 ? -2.942 3.314 16.611 1.00 95.44 195 ASN A CA 1
ATOM 1560 C C . ASN A 1 195 ? -1.686 2.444 16.767 1.00 95.44 195 ASN A C 1
ATOM 1562 O O . ASN A 1 195 ? -1.659 1.584 17.643 1.00 95.44 195 ASN A O 1
ATOM 1566 N N . LYS A 1 196 ? -0.628 2.651 15.969 1.00 92.00 196 LYS A N 1
ATOM 1567 C CA . LYS A 1 196 ? 0.560 1.773 15.935 1.00 92.00 196 LYS A CA 1
ATOM 1568 C C . LYS A 1 196 ? 1.227 1.533 17.293 1.00 92.00 196 LYS A C 1
ATOM 1570 O O . LYS A 1 196 ? 1.797 0.468 17.491 1.00 92.00 196 LYS A O 1
ATOM 1575 N N . ASN A 1 197 ? 1.134 2.494 18.212 1.00 92.62 197 ASN A N 1
ATOM 1576 C CA . ASN A 1 197 ? 1.745 2.425 19.542 1.00 92.62 197 ASN A CA 1
ATOM 1577 C C . ASN A 1 197 ? 0.765 1.993 20.646 1.00 92.62 197 ASN A C 1
ATOM 1579 O O . ASN A 1 197 ? 1.172 1.868 21.799 1.00 92.62 197 ASN A O 1
ATOM 1583 N N . ASN A 1 198 ? -0.516 1.796 20.328 1.00 94.12 198 ASN A N 1
ATOM 1584 C CA . ASN A 1 198 ? -1.514 1.400 21.316 1.00 94.12 198 ASN A CA 1
ATOM 1585 C C . ASN A 1 198 ? -1.315 -0.069 21.693 1.00 94.12 198 ASN A C 1
ATOM 1587 O O . ASN A 1 198 ? -0.987 -0.896 20.837 1.00 94.12 198 ASN A O 1
ATOM 1591 N N . SER A 1 199 ? -1.538 -0.408 22.966 1.00 93.75 199 SER A N 1
ATOM 1592 C CA . SER A 1 199 ? -1.577 -1.816 23.362 1.00 93.75 199 SER A CA 1
ATOM 1593 C C . SER A 1 199 ? -2.679 -2.531 22.584 1.00 93.75 199 SER A C 1
ATOM 1595 O O . SER A 1 199 ? -3.744 -1.971 22.340 1.00 93.75 199 SER A O 1
ATOM 1597 N N . LEU A 1 200 ? -2.396 -3.765 22.189 1.00 94.69 200 LEU A N 1
ATOM 1598 C CA . LEU A 1 200 ? -3.325 -4.608 21.453 1.00 94.69 200 LEU A CA 1
ATOM 1599 C C . LEU A 1 200 ? -3.263 -5.994 22.076 1.00 94.69 200 LEU A C 1
ATOM 1601 O O . LEU A 1 200 ? -2.290 -6.722 21.872 1.00 94.69 200 LEU A O 1
ATOM 1605 N N . ASP A 1 201 ? -4.251 -6.284 22.906 1.00 95.31 201 ASP A N 1
ATOM 1606 C CA . ASP A 1 201 ? -4.508 -7.593 23.488 1.00 95.31 201 ASP A CA 1
ATOM 1607 C C . ASP A 1 201 ? -5.872 -8.109 23.011 1.00 95.31 201 ASP A C 1
ATOM 1609 O O . ASP A 1 201 ? -6.624 -7.408 22.325 1.00 95.31 201 ASP A O 1
ATOM 1613 N N . LYS A 1 202 ? -6.193 -9.351 23.379 1.00 95.19 202 LYS A N 1
ATOM 1614 C CA . LYS A 1 202 ? -7.429 -10.020 22.964 1.00 95.19 202 LYS A CA 1
ATOM 1615 C C . LYS A 1 202 ? -8.675 -9.190 23.285 1.00 95.19 202 LYS A C 1
ATOM 1617 O O . LYS A 1 202 ? -9.569 -9.067 22.450 1.00 95.19 202 LYS A O 1
ATOM 1622 N N . LYS A 1 203 ? -8.707 -8.595 24.480 1.00 94.06 203 LYS A N 1
ATOM 1623 C CA . LYS A 1 203 ? -9.835 -7.792 24.951 1.00 94.06 203 LYS A CA 1
ATOM 1624 C C . LYS A 1 203 ? -9.977 -6.510 24.133 1.00 94.06 203 LYS A C 1
ATOM 1626 O O . LYS A 1 203 ? -11.075 -6.178 23.704 1.00 94.06 203 LYS A O 1
ATOM 1631 N N . THR A 1 204 ? -8.864 -5.841 23.854 1.00 94.88 204 THR A N 1
ATOM 1632 C CA . THR A 1 204 ? -8.819 -4.615 23.054 1.00 94.88 204 THR A CA 1
ATOM 1633 C C . THR A 1 204 ? -9.290 -4.875 21.626 1.00 94.88 204 THR A C 1
ATOM 1635 O O . THR A 1 204 ? -10.096 -4.112 21.103 1.00 94.88 204 THR A O 1
ATOM 1638 N N . VAL A 1 205 ? -8.850 -5.978 21.010 1.00 96.38 205 VAL A N 1
ATOM 1639 C CA . VAL A 1 205 ? -9.322 -6.407 19.684 1.00 96.38 205 VAL A CA 1
ATOM 1640 C C . VAL A 1 205 ? -10.842 -6.581 19.683 1.00 96.38 205 VAL A C 1
ATOM 1642 O O . VAL A 1 205 ? -11.526 -6.002 18.843 1.00 96.38 205 VAL A O 1
ATOM 1645 N N . GLU A 1 206 ? -11.387 -7.327 20.643 1.00 96.06 206 GLU A N 1
ATOM 1646 C CA . GLU A 1 206 ? -12.833 -7.557 20.743 1.00 96.06 206 GLU A CA 1
ATOM 1647 C C . GLU A 1 206 ? -13.612 -6.260 21.014 1.00 96.06 206 GLU A C 1
ATOM 1649 O O . GLU A 1 206 ? -14.668 -6.029 20.422 1.00 96.06 206 GLU A O 1
ATOM 1654 N N . ASP A 1 207 ? -13.073 -5.372 21.849 1.00 94.69 207 ASP A N 1
ATOM 1655 C CA . ASP A 1 207 ? -13.673 -4.072 22.139 1.00 94.69 207 ASP A CA 1
ATOM 1656 C C . ASP A 1 207 ? -13.678 -3.151 20.907 1.00 94.69 207 ASP A C 1
ATOM 1658 O O . ASP A 1 207 ? -14.646 -2.409 20.719 1.00 94.69 207 ASP A O 1
ATOM 1662 N N . MET A 1 208 ? -12.651 -3.211 20.050 1.00 95.62 208 MET A N 1
ATOM 1663 C CA . MET A 1 208 ? -12.602 -2.488 18.772 1.00 95.62 208 MET A CA 1
ATOM 1664 C C . MET A 1 208 ? -13.632 -3.031 17.774 1.00 95.62 208 MET A C 1
ATOM 1666 O O . MET A 1 208 ? -14.314 -2.245 17.114 1.00 95.62 208 MET A O 1
ATOM 1670 N N . ILE A 1 209 ? -13.805 -4.357 17.703 1.00 95.69 209 ILE A N 1
ATOM 1671 C CA . ILE A 1 209 ? -14.856 -4.987 16.884 1.00 95.69 209 ILE A CA 1
ATOM 1672 C C . ILE A 1 209 ? -16.238 -4.542 17.377 1.00 95.69 209 ILE A C 1
ATOM 1674 O O . ILE A 1 209 ? -17.070 -4.114 16.579 1.00 95.69 209 ILE A O 1
ATOM 1678 N N . ALA A 1 210 ? -16.471 -4.563 18.693 1.00 93.50 210 ALA A N 1
ATOM 1679 C CA . ALA A 1 210 ? -17.696 -4.043 19.301 1.00 93.50 210 ALA A CA 1
ATOM 1680 C C . ALA A 1 210 ? -17.935 -2.561 18.964 1.00 93.50 210 ALA A C 1
ATOM 1682 O O . ALA A 1 210 ? -19.083 -2.130 18.829 1.00 93.50 210 ALA A O 1
ATOM 1683 N N . ASP A 1 211 ? -16.873 -1.766 18.808 1.00 92.38 211 ASP A N 1
ATOM 1684 C CA . ASP A 1 211 ? -16.947 -0.369 18.368 1.00 92.38 211 ASP A CA 1
ATOM 1685 C C . ASP A 1 211 ? -17.255 -0.175 16.885 1.00 92.38 211 ASP A C 1
ATOM 1687 O O . ASP A 1 211 ? -17.503 0.954 16.466 1.00 92.38 211 ASP A O 1
ATOM 1691 N N . GLY A 1 212 ? -17.351 -1.261 16.120 1.00 92.88 212 GLY A N 1
ATOM 1692 C CA . GLY A 1 212 ? -17.617 -1.220 14.688 1.00 92.88 212 GLY A CA 1
ATOM 1693 C C . GLY A 1 212 ? -16.367 -0.918 13.867 1.00 92.88 212 GLY A C 1
ATOM 1694 O O . GLY A 1 212 ? -16.481 -0.509 12.712 1.00 92.88 212 GLY A O 1
ATOM 1695 N N . VAL A 1 213 ? -15.173 -1.091 14.445 1.00 95.12 213 VAL A N 1
ATOM 1696 C CA . VAL A 1 213 ? -13.940 -1.056 13.662 1.00 95.12 213 VAL A CA 1
ATOM 1697 C C . VAL A 1 213 ? -13.898 -2.307 12.788 1.00 95.12 213 VAL A C 1
ATOM 1699 O O . VAL A 1 213 ? -14.039 -3.431 13.265 1.00 95.12 213 VAL A O 1
ATOM 1702 N N . ASP A 1 214 ? -13.705 -2.075 11.496 1.00 95.44 214 ASP A N 1
ATOM 1703 C CA . ASP A 1 214 ? -13.520 -3.096 10.472 1.00 95.44 214 ASP A CA 1
ATOM 1704 C C . ASP A 1 214 ? -12.412 -4.094 10.858 1.00 95.44 214 ASP A C 1
ATOM 1706 O O . ASP A 1 214 ? -11.320 -3.697 11.283 1.00 95.44 214 ASP A O 1
ATOM 1710 N N . LYS A 1 215 ? -12.706 -5.394 10.745 1.00 95.94 215 LYS A N 1
ATOM 1711 C CA . LYS A 1 215 ? -11.834 -6.465 11.248 1.00 95.94 215 LYS A CA 1
ATOM 1712 C C . LYS A 1 215 ? -10.498 -6.496 10.515 1.00 95.94 215 LYS A C 1
ATOM 1714 O O . LYS A 1 215 ? -9.462 -6.728 11.135 1.00 95.94 215 LYS A O 1
ATOM 1719 N N . GLU A 1 216 ? -10.505 -6.198 9.224 1.00 95.12 216 GLU A N 1
ATOM 1720 C CA . GLU A 1 216 ? -9.335 -6.155 8.360 1.00 95.12 216 GLU A CA 1
ATOM 1721 C C . GLU A 1 216 ? -8.393 -5.017 8.779 1.00 95.12 216 GLU A C 1
ATOM 1723 O O . GLU A 1 216 ? -7.175 -5.201 8.785 1.00 95.12 216 GLU A O 1
ATOM 1728 N N . LYS A 1 217 ? -8.922 -3.869 9.232 1.00 96.31 217 LYS A N 1
ATOM 1729 C CA . LYS A 1 217 ? -8.099 -2.800 9.833 1.00 96.31 217 LYS A CA 1
ATOM 1730 C C . LYS A 1 217 ? -7.433 -3.241 11.132 1.00 96.31 217 LYS A C 1
ATOM 1732 O O . LYS A 1 217 ? -6.251 -2.955 11.329 1.00 96.31 217 LYS A O 1
ATOM 1737 N N . ILE A 1 218 ? -8.168 -3.916 12.018 1.00 96.94 218 ILE A N 1
ATOM 1738 C CA . ILE A 1 218 ? -7.619 -4.409 13.292 1.00 96.94 218 ILE A CA 1
ATOM 1739 C C . ILE A 1 218 ? -6.542 -5.463 13.021 1.00 96.94 218 ILE A C 1
ATOM 1741 O O . ILE A 1 218 ? -5.462 -5.396 13.607 1.00 96.94 218 ILE A O 1
ATOM 1745 N N . SER A 1 219 ? -6.800 -6.377 12.084 1.00 95.88 219 SER A N 1
ATOM 1746 C CA . SER A 1 219 ? -5.833 -7.381 11.641 1.00 95.88 219 SER A CA 1
ATOM 1747 C C . SER A 1 219 ? -4.573 -6.718 11.075 1.00 95.88 219 SER A C 1
ATOM 1749 O O . SER A 1 219 ? -3.470 -6.997 11.536 1.00 95.88 219 SER A O 1
ATOM 1751 N N . ALA A 1 220 ? -4.715 -5.718 10.197 1.00 95.50 220 ALA A N 1
ATOM 1752 C CA . ALA A 1 220 ? -3.582 -4.958 9.671 1.00 95.50 220 ALA A CA 1
ATOM 1753 C C . ALA A 1 220 ? -2.783 -4.214 10.762 1.00 95.50 220 ALA A C 1
ATOM 1755 O O . ALA A 1 220 ? -1.558 -4.121 10.667 1.00 95.50 220 ALA A O 1
ATOM 1756 N N . LEU A 1 221 ? -3.442 -3.703 11.810 1.00 96.06 221 LEU A N 1
ATOM 1757 C CA . LEU A 1 221 ? -2.779 -3.092 12.969 1.00 96.06 221 LEU A CA 1
ATOM 1758 C C . LEU A 1 221 ? -2.007 -4.126 13.796 1.00 96.06 221 LEU A C 1
ATOM 1760 O O . LEU A 1 221 ? -0.863 -3.874 14.178 1.00 96.06 221 LEU A O 1
ATOM 1764 N N . ALA A 1 222 ? -2.602 -5.290 14.047 1.00 95.31 222 ALA A N 1
ATOM 1765 C CA . ALA A 1 222 ? -1.945 -6.394 14.736 1.00 95.31 222 ALA A CA 1
ATOM 1766 C C . ALA A 1 222 ? -0.710 -6.872 13.962 1.00 95.31 222 ALA A C 1
ATOM 1768 O O . ALA A 1 222 ? 0.390 -6.951 14.521 1.00 95.31 222 ALA A O 1
ATOM 1769 N N . THR A 1 223 ? -0.861 -7.068 12.650 1.00 93.88 223 THR A N 1
ATOM 1770 C CA . THR A 1 223 ? 0.237 -7.362 11.735 1.00 93.88 223 THR A CA 1
ATOM 1771 C C . THR A 1 223 ? 1.294 -6.267 11.820 1.00 93.88 223 THR A C 1
ATOM 1773 O O . THR A 1 223 ? 2.449 -6.589 12.068 1.00 93.88 223 THR A O 1
ATOM 1776 N N . LEU A 1 224 ? 0.950 -4.976 11.728 1.00 93.00 224 LEU A N 1
ATOM 1777 C CA . LEU A 1 224 ? 1.903 -3.864 11.873 1.00 93.00 224 LEU A CA 1
ATOM 1778 C C . LEU A 1 224 ? 2.735 -3.962 13.166 1.00 93.00 224 LEU A C 1
ATOM 1780 O O . LEU A 1 224 ? 3.957 -3.820 13.109 1.00 93.00 224 LEU A O 1
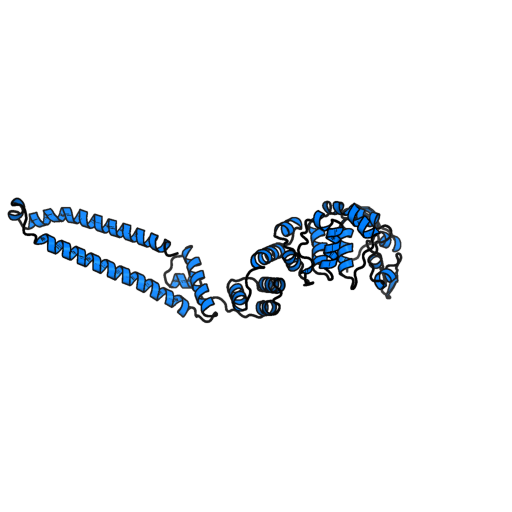ATOM 1784 N N . GLN A 1 225 ? 2.096 -4.263 14.301 1.00 92.69 225 GLN A N 1
ATOM 1785 C CA . GLN A 1 225 ? 2.745 -4.430 15.612 1.00 92.69 225 GLN A CA 1
ATOM 1786 C C . GLN A 1 225 ? 3.516 -5.750 15.768 1.00 92.69 225 GLN A C 1
ATOM 1788 O O . GLN A 1 225 ? 4.242 -5.942 16.740 1.00 92.69 225 GLN A O 1
ATOM 1793 N N . GLY A 1 226 ? 3.367 -6.668 14.816 1.00 91.62 226 GLY A N 1
ATOM 1794 C CA . GLY A 1 226 ? 3.992 -7.981 14.839 1.00 91.62 226 GLY A CA 1
ATOM 1795 C C . GLY A 1 226 ? 3.339 -8.999 15.765 1.00 91.62 226 GLY A C 1
ATOM 1796 O O . GLY A 1 226 ? 4.024 -9.917 16.203 1.00 91.62 226 GLY A O 1
ATOM 1797 N N . LYS A 1 227 ? 2.038 -8.844 16.014 1.00 93.12 227 LYS A N 1
ATOM 1798 C CA . LYS A 1 227 ? 1.198 -9.739 16.815 1.00 93.12 227 LYS A CA 1
ATOM 1799 C C . LYS A 1 227 ? 0.306 -10.577 15.898 1.00 93.12 227 LYS A C 1
ATOM 1801 O O . LYS A 1 227 ? -0.858 -10.244 15.694 1.00 93.12 227 LYS A O 1
ATOM 1806 N N . GLU A 1 228 ? 0.877 -11.608 15.278 1.00 91.88 228 GLU A N 1
ATOM 1807 C CA . GLU A 1 228 ? 0.153 -12.446 14.302 1.00 91.88 228 GLU A CA 1
ATOM 1808 C C . GLU A 1 228 ? -1.033 -13.185 14.951 1.00 91.88 228 GLU A C 1
ATOM 1810 O O . GLU A 1 228 ? -2.107 -13.271 14.370 1.00 91.88 228 GLU A O 1
ATOM 1815 N N . ASP A 1 229 ? -0.888 -13.603 16.210 1.00 95.31 229 ASP A N 1
ATOM 1816 C CA . ASP A 1 229 ? -1.958 -14.202 17.014 1.00 95.31 229 ASP A CA 1
ATOM 1817 C C . ASP A 1 229 ? -3.176 -13.275 17.167 1.00 95.31 229 ASP A C 1
ATOM 1819 O O . ASP A 1 229 ? -4.326 -13.709 17.082 1.00 95.31 229 ASP A O 1
ATOM 1823 N N . MET A 1 230 ? -2.937 -11.975 17.357 1.00 96.38 230 MET A N 1
ATOM 1824 C CA . MET A 1 230 ? -4.000 -10.971 17.416 1.00 96.38 230 MET A CA 1
ATOM 1825 C C . MET A 1 230 ? -4.577 -10.657 16.033 1.00 96.38 230 MET A C 1
ATOM 1827 O O . MET A 1 230 ? -5.760 -10.327 15.935 1.00 96.38 230 MET A O 1
ATOM 1831 N N . ALA A 1 231 ? -3.772 -10.767 14.972 1.00 94.50 231 ALA A N 1
ATOM 1832 C CA . ALA A 1 231 ? -4.235 -10.577 13.600 1.00 94.50 231 ALA A CA 1
ATOM 1833 C C . ALA A 1 231 ? -5.241 -11.667 13.205 1.00 94.50 231 ALA A C 1
ATOM 1835 O O . ALA A 1 231 ? -6.300 -11.345 12.659 1.00 94.50 231 ALA A O 1
ATOM 1836 N N . ASP A 1 232 ? -4.953 -12.920 13.566 1.00 95.56 232 ASP A N 1
ATOM 1837 C CA . ASP A 1 232 ? -5.843 -14.066 13.362 1.00 95.56 232 ASP A CA 1
ATOM 1838 C C . ASP A 1 232 ? -7.094 -13.979 14.247 1.00 95.56 232 ASP A C 1
ATOM 1840 O O . ASP A 1 232 ? -8.219 -14.226 13.790 1.00 95.56 232 ASP A O 1
ATOM 1844 N N . HIS A 1 233 ? -6.928 -13.572 15.513 1.00 97.00 233 HIS A N 1
ATOM 1845 C CA . HIS A 1 233 ? -8.057 -13.367 16.425 1.00 97.00 233 HIS A CA 1
ATOM 1846 C C . HIS A 1 233 ? -9.006 -12.283 15.910 1.00 97.00 233 HIS A C 1
ATOM 1848 O O . HIS A 1 233 ? -10.215 -12.467 15.963 1.00 97.00 233 HIS A O 1
ATOM 1854 N N . ALA A 1 234 ? -8.504 -11.181 15.345 1.00 96.19 234 ALA A N 1
ATOM 1855 C CA . ALA A 1 234 ? -9.358 -10.104 14.836 1.00 96.19 234 ALA A CA 1
ATOM 1856 C C . ALA A 1 234 ? -10.330 -10.577 13.739 1.00 96.19 234 ALA A C 1
ATOM 1858 O O . ALA A 1 234 ? -11.492 -10.162 13.708 1.00 96.19 234 ALA A O 1
ATOM 1859 N N . ILE A 1 235 ? -9.876 -11.479 12.865 1.00 96.00 235 ILE A N 1
ATOM 1860 C CA . ILE A 1 235 ? -10.701 -12.054 11.797 1.00 96.00 235 ILE A CA 1
ATOM 1861 C C . ILE A 1 235 ? -11.696 -13.069 12.372 1.00 96.00 235 ILE A C 1
ATOM 1863 O O . ILE A 1 235 ? -12.897 -13.008 12.079 1.00 96.00 235 ILE A O 1
ATOM 1867 N N . THR A 1 236 ? -11.213 -13.971 13.228 1.00 95.56 236 THR A N 1
ATOM 1868 C CA . THR A 1 236 ? -11.986 -15.123 13.721 1.00 95.56 236 THR A CA 1
ATOM 1869 C C . THR A 1 236 ? -12.920 -14.804 14.891 1.00 95.56 236 THR A C 1
ATOM 1871 O O . THR A 1 236 ? -13.902 -15.517 15.097 1.00 95.56 236 THR A O 1
ATOM 1874 N N . ALA A 1 237 ? -12.674 -13.722 15.635 1.00 93.25 237 ALA A N 1
ATOM 1875 C CA . ALA A 1 237 ? -13.463 -13.338 16.798 1.00 93.25 237 ALA A CA 1
ATOM 1876 C C . ALA A 1 237 ? -14.934 -13.093 16.442 1.00 93.25 237 ALA A C 1
ATOM 1878 O O . ALA A 1 237 ? -15.266 -12.335 15.524 1.00 93.25 237 ALA A O 1
ATOM 1879 N N . ASN A 1 238 ? -15.828 -13.699 17.219 1.00 92.38 238 ASN A N 1
ATOM 1880 C CA . ASN A 1 238 ? -17.263 -13.482 17.115 1.00 92.38 238 ASN A CA 1
ATOM 1881 C C . ASN A 1 238 ? -17.742 -12.627 18.290 1.00 92.38 238 ASN A C 1
ATOM 1883 O O . ASN A 1 238 ? -18.016 -13.143 19.372 1.00 92.38 238 ASN A O 1
ATOM 1887 N N . VAL A 1 239 ? -17.810 -11.316 18.073 1.00 92.44 239 VAL A N 1
ATOM 1888 C CA . VAL A 1 239 ? -18.339 -10.367 19.055 1.00 92.44 239 VAL A CA 1
ATOM 1889 C C . VAL A 1 239 ? -19.825 -10.154 18.755 1.00 92.44 239 VAL A C 1
ATOM 1891 O O . VAL A 1 239 ? -20.152 -9.767 17.629 1.00 92.44 239 VAL A O 1
ATOM 1894 N N . PRO A 1 240 ? -20.738 -10.426 19.708 1.00 92.12 240 PRO A N 1
ATOM 1895 C CA . PRO A 1 240 ? -22.168 -10.273 19.467 1.00 92.12 240 PRO A CA 1
ATOM 1896 C C . PRO A 1 240 ? -22.533 -8.806 19.213 1.00 92.12 240 PRO A C 1
ATOM 1898 O O . PRO A 1 240 ? -21.811 -7.897 19.606 1.00 92.12 240 PRO A O 1
ATOM 1901 N N . ALA A 1 241 ? -23.661 -8.552 18.550 1.00 90.31 241 ALA A N 1
ATOM 1902 C CA . ALA A 1 241 ? -24.130 -7.183 18.352 1.00 90.31 241 ALA A CA 1
ATOM 1903 C C . ALA A 1 241 ? -24.563 -6.557 19.688 1.00 90.31 241 ALA A C 1
ATOM 1905 O O . ALA A 1 241 ? -25.172 -7.224 20.526 1.00 90.31 241 ALA A O 1
ATOM 1906 N N . PHE A 1 242 ? -24.283 -5.264 19.871 1.00 93.12 242 PHE A N 1
ATOM 1907 C CA . PHE A 1 242 ? -24.724 -4.531 21.057 1.00 93.12 242 PHE A CA 1
ATOM 1908 C C . PHE A 1 242 ? -26.264 -4.551 21.155 1.00 93.12 242 PHE A C 1
ATOM 1910 O O . PHE A 1 242 ? -26.929 -4.141 20.199 1.00 93.12 242 PHE A O 1
ATOM 1917 N N . PRO A 1 243 ? -26.851 -5.020 22.275 1.00 91.06 243 PRO A N 1
ATOM 1918 C CA . PRO A 1 243 ? -28.272 -5.363 22.309 1.00 91.06 243 PRO A CA 1
ATOM 1919 C C . PRO A 1 243 ? -29.218 -4.171 22.521 1.00 91.06 243 PRO A C 1
ATOM 1921 O O . PRO A 1 243 ? -30.427 -4.357 22.403 1.00 91.06 243 PRO A O 1
ATOM 1924 N N . VAL A 1 244 ? -28.718 -2.969 22.840 1.00 90.75 244 VAL A N 1
ATOM 1925 C CA . VAL A 1 244 ? -29.547 -1.785 23.147 1.00 90.75 244 VAL A CA 1
ATOM 1926 C C . VAL A 1 244 ? -29.523 -0.779 21.998 1.00 90.75 244 VAL A C 1
ATOM 1928 O O . VAL A 1 244 ? -28.470 -0.404 21.487 1.00 90.75 244 VAL A O 1
ATOM 1931 N N . THR A 1 245 ? -30.700 -0.286 21.624 1.00 91.12 245 THR A N 1
ATOM 1932 C CA . THR A 1 245 ? -30.893 0.724 20.579 1.00 91.12 245 THR A CA 1
ATOM 1933 C C . THR A 1 245 ? -31.434 2.035 21.153 1.00 91.12 245 THR A C 1
ATOM 1935 O O . THR A 1 245 ? -31.928 2.095 22.279 1.00 91.12 245 THR A O 1
ATOM 1938 N N . GLY A 1 246 ? -31.399 3.110 20.360 1.00 86.50 246 GLY A N 1
ATOM 1939 C CA . GLY A 1 246 ? -32.023 4.380 20.752 1.00 86.50 246 GLY A CA 1
ATOM 1940 C C . GLY A 1 246 ? -33.538 4.269 20.972 1.00 86.50 246 GLY A C 1
ATOM 1941 O O . GLY A 1 246 ? -34.078 4.949 21.839 1.00 86.50 246 GLY A O 1
ATOM 1942 N N . ALA A 1 247 ? -34.220 3.376 20.244 1.00 87.62 247 ALA A N 1
ATOM 1943 C CA . ALA A 1 247 ? -35.649 3.124 20.429 1.00 87.62 247 ALA A CA 1
ATOM 1944 C C . ALA A 1 247 ? -35.950 2.516 21.807 1.00 87.62 247 ALA A C 1
ATOM 1946 O O . ALA A 1 247 ? -36.939 2.894 22.434 1.00 87.62 247 ALA A O 1
ATOM 1947 N N . ASP A 1 248 ? -35.065 1.649 22.307 1.00 88.00 248 ASP A N 1
ATOM 1948 C CA . ASP A 1 248 ? -35.196 1.071 23.644 1.00 88.00 248 ASP A CA 1
ATOM 1949 C C . ASP A 1 248 ? -35.099 2.164 24.722 1.00 88.00 248 ASP A C 1
ATOM 1951 O O . ASP A 1 248 ? -35.935 2.216 25.617 1.00 88.00 248 ASP A O 1
ATOM 1955 N N . LEU A 1 249 ? -34.162 3.113 24.594 1.00 85.12 249 LEU A N 1
ATOM 1956 C CA . LEU A 1 249 ? -34.049 4.253 25.521 1.00 85.12 249 LEU A CA 1
ATOM 1957 C C . LEU A 1 249 ? -35.267 5.191 25.480 1.00 85.12 249 LEU A C 1
ATOM 1959 O O . LEU A 1 249 ? -35.664 5.757 26.498 1.00 85.12 249 LEU A O 1
ATOM 1963 N N . ILE A 1 250 ? -35.884 5.370 24.311 1.00 85.00 250 ILE A N 1
ATOM 1964 C CA . ILE A 1 250 ? -37.124 6.153 24.198 1.00 85.00 250 ILE A CA 1
ATOM 1965 C C . ILE A 1 250 ? -38.264 5.435 24.920 1.00 85.00 250 ILE A C 1
ATOM 1967 O O . ILE A 1 250 ? -39.034 6.080 25.633 1.00 85.00 250 ILE A O 1
ATOM 1971 N N . ALA A 1 251 ? -38.351 4.109 24.781 1.00 83.50 251 ALA A N 1
ATOM 1972 C CA . ALA A 1 251 ? -39.361 3.300 25.454 1.00 83.50 251 ALA A CA 1
ATOM 1973 C C . ALA A 1 251 ? -39.239 3.365 26.984 1.00 83.50 251 ALA A C 1
ATOM 1975 O O . ALA A 1 251 ? -40.251 3.293 27.679 1.00 83.50 251 ALA A O 1
ATOM 1976 N N . THR A 1 252 ? -38.032 3.580 27.518 1.00 78.56 252 THR A N 1
ATOM 1977 C CA . THR A 1 252 ? -37.852 3.800 28.956 1.00 78.56 252 THR A CA 1
ATOM 1978 C C . THR A 1 252 ? -38.235 5.219 29.409 1.00 78.56 252 THR A C 1
ATOM 1980 O O . THR A 1 252 ? -38.407 5.451 30.602 1.00 78.56 252 THR A O 1
ATOM 1983 N N . GLY A 1 253 ? -38.451 6.163 28.485 1.00 77.19 253 GLY A N 1
ATOM 1984 C CA . GLY A 1 253 ? -38.902 7.533 28.763 1.00 77.19 253 GLY A CA 1
ATOM 1985 C C . GLY A 1 253 ? -37.861 8.624 28.486 1.00 77.19 253 GLY A C 1
ATOM 1986 O O . GLY A 1 253 ? -38.092 9.790 28.822 1.00 77.19 253 GLY A O 1
ATOM 1987 N N . MET A 1 254 ? -36.719 8.282 27.878 1.00 80.12 254 MET A N 1
ATOM 1988 C CA . MET A 1 254 ? -35.701 9.257 27.482 1.00 80.12 254 MET A CA 1
ATOM 1989 C C . MET A 1 254 ? -36.163 10.082 26.273 1.00 80.12 254 MET A C 1
ATOM 1991 O O . MET A 1 254 ? -36.710 9.557 25.304 1.00 80.12 254 MET A O 1
ATOM 1995 N N . LYS A 1 255 ? -35.913 11.396 26.298 1.00 79.94 255 LYS A N 1
ATOM 1996 C CA . LYS A 1 255 ? -36.192 12.270 25.149 1.00 79.94 255 LYS A CA 1
ATOM 1997 C C . LYS A 1 255 ? -35.045 12.205 24.130 1.00 79.94 255 LYS A C 1
ATOM 1999 O O . LYS A 1 255 ? -33.889 12.193 24.549 1.00 79.94 255 LYS A O 1
ATOM 2004 N N . PRO A 1 256 ? -35.330 12.216 22.815 1.00 83.88 256 PRO A N 1
ATOM 2005 C CA . PRO A 1 256 ? -34.292 12.291 21.789 1.00 83.88 256 PRO A CA 1
ATOM 2006 C C . PRO A 1 256 ? -33.405 13.533 21.948 1.00 83.88 256 PRO A C 1
ATOM 2008 O O . PRO A 1 256 ? -33.912 14.639 22.146 1.00 83.88 256 PRO A O 1
ATOM 2011 N N . GLY A 1 257 ? -32.088 13.354 21.837 1.00 83.75 257 GLY A N 1
ATOM 2012 C CA . GLY A 1 257 ? -31.099 14.428 21.943 1.00 83.75 257 GLY A CA 1
ATOM 2013 C C . GLY A 1 257 ? -29.660 13.901 22.051 1.00 83.75 257 GLY A C 1
ATOM 2014 O O . GLY A 1 257 ? -29.470 12.685 22.105 1.00 83.75 257 GLY A O 1
ATOM 2015 N N . PRO A 1 258 ? -28.645 14.786 22.101 1.00 84.38 258 PRO A N 1
ATOM 2016 C CA . PRO A 1 258 ? -27.229 14.404 22.210 1.00 84.38 258 PRO A CA 1
ATOM 2017 C C . PRO A 1 258 ? -26.918 13.471 23.393 1.00 84.38 258 PRO A C 1
ATOM 2019 O O . PRO A 1 258 ? -26.151 12.523 23.242 1.00 84.38 258 PRO A O 1
ATOM 2022 N N . GLU A 1 259 ? -27.606 13.668 24.523 1.00 83.06 259 GLU A N 1
ATOM 2023 C CA . GLU A 1 259 ? -27.505 12.842 25.740 1.00 83.06 259 GLU A CA 1
ATOM 2024 C C . GLU A 1 259 ? -27.803 11.352 25.475 1.00 83.06 259 GLU A C 1
ATOM 2026 O O . GLU A 1 259 ? -27.295 10.471 26.168 1.00 83.06 259 GLU A O 1
ATOM 2031 N N . MET A 1 260 ? -28.600 11.034 24.445 1.00 84.81 260 MET A N 1
ATOM 2032 C CA . MET A 1 260 ? -28.889 9.650 24.054 1.00 84.81 260 MET A CA 1
ATOM 2033 C C . MET A 1 260 ? -27.637 8.933 23.546 1.00 84.81 260 MET A C 1
ATOM 2035 O O . MET A 1 260 ? -27.419 7.774 23.889 1.00 84.81 260 MET A O 1
ATOM 2039 N N . GLY A 1 261 ? -26.809 9.611 22.747 1.00 85.31 261 GLY A N 1
ATOM 2040 C CA . GLY A 1 261 ? -25.569 9.036 22.223 1.00 85.31 261 GLY A CA 1
ATOM 2041 C C . GLY A 1 261 ? -24.571 8.746 23.341 1.00 85.31 261 GLY A C 1
ATOM 2042 O O . GLY A 1 261 ? -23.995 7.660 23.396 1.00 85.31 261 GLY A O 1
ATOM 2043 N N . GLU A 1 262 ? -24.435 9.675 24.288 1.00 86.00 262 GLU A N 1
ATOM 2044 C CA . GLU A 1 262 ? -23.628 9.482 25.497 1.00 86.00 262 GLU A CA 1
ATOM 2045 C C . GLU A 1 262 ? -24.129 8.293 26.315 1.00 86.00 262 GLU A C 1
ATOM 2047 O O . GLU A 1 262 ? -23.335 7.463 26.762 1.00 86.00 262 GLU A O 1
ATOM 2052 N N . LYS A 1 263 ? -25.452 8.156 26.462 1.00 85.88 263 LYS A N 1
ATOM 2053 C CA . LYS A 1 263 ? -26.029 7.052 27.224 1.00 85.88 263 LYS A CA 1
ATOM 2054 C C . LYS A 1 263 ? -25.837 5.702 26.547 1.00 85.88 263 LYS A C 1
ATOM 2056 O O . LYS A 1 263 ? -25.464 4.744 27.221 1.00 85.88 263 LYS A O 1
ATOM 2061 N N . LEU A 1 264 ? -26.040 5.623 25.233 1.00 88.44 264 LEU A N 1
ATOM 2062 C CA . LEU A 1 264 ? -25.742 4.415 24.463 1.00 88.44 264 LEU A CA 1
ATOM 2063 C C . LEU A 1 264 ? -24.269 4.029 24.610 1.00 88.44 264 LEU A C 1
ATOM 2065 O O . LEU A 1 264 ? -23.976 2.858 24.835 1.00 88.44 264 LEU A O 1
ATOM 2069 N N . ASN A 1 265 ? -23.355 5.003 24.584 1.00 87.75 265 ASN A N 1
ATOM 2070 C CA . ASN A 1 265 ? -21.939 4.751 24.832 1.00 87.75 265 ASN A CA 1
ATOM 2071 C C . ASN A 1 265 ? -21.683 4.223 26.251 1.00 87.75 265 ASN A C 1
ATOM 2073 O O . ASN A 1 265 ? -20.956 3.244 26.394 1.00 87.75 265 ASN A O 1
ATOM 2077 N N . GLN A 1 266 ? -22.300 4.792 27.293 1.00 89.12 266 GLN A N 1
ATOM 2078 C CA . GLN A 1 266 ? -22.170 4.281 28.667 1.00 89.12 266 GLN A CA 1
ATOM 2079 C C . GLN A 1 266 ? -22.645 2.826 28.792 1.00 89.12 266 GLN A C 1
ATOM 2081 O O . GLN A 1 266 ? -21.930 1.990 29.343 1.00 89.12 266 GLN A O 1
ATOM 2086 N N . LEU A 1 267 ? -23.826 2.509 28.252 1.00 90.69 267 LEU A N 1
ATOM 2087 C CA . LEU A 1 267 ? -24.367 1.146 28.262 1.00 90.69 267 LEU A CA 1
ATOM 2088 C C . LEU A 1 267 ? -23.485 0.186 27.456 1.00 90.69 267 LEU A C 1
ATOM 2090 O O . LEU A 1 267 ? -23.258 -0.949 27.867 1.00 90.69 267 LEU A O 1
ATOM 2094 N N . LYS A 1 268 ? -22.916 0.654 26.342 1.00 91.06 268 LYS A N 1
ATOM 2095 C CA . LYS A 1 268 ? -21.955 -0.113 25.550 1.00 91.06 268 LYS A CA 1
ATOM 2096 C C . LYS A 1 268 ? -20.680 -0.414 26.334 1.00 91.06 268 LYS A C 1
ATOM 2098 O O . LYS A 1 268 ? -20.196 -1.538 26.265 1.00 91.06 268 LYS A O 1
ATOM 2103 N N . GLN A 1 269 ? -20.164 0.534 27.120 1.00 89.69 269 GLN A N 1
ATOM 2104 C CA . GLN A 1 269 ? -19.014 0.285 27.998 1.00 89.69 269 GLN A CA 1
ATOM 2105 C C . GLN A 1 269 ? -19.336 -0.738 29.095 1.00 89.69 269 GLN A C 1
ATOM 2107 O O . GLN A 1 269 ? -18.534 -1.635 29.338 1.00 89.69 269 GLN A O 1
ATOM 2112 N N . GLN A 1 270 ? -20.520 -0.670 29.711 1.00 89.75 270 GLN A N 1
ATOM 2113 C CA . GLN A 1 270 ? -20.961 -1.676 30.690 1.00 89.75 270 GLN A CA 1
ATOM 2114 C C . GLN A 1 270 ? -21.067 -3.071 30.062 1.00 89.75 270 GLN A C 1
ATOM 2116 O O . GLN A 1 270 ? -20.570 -4.055 30.610 1.00 89.75 270 GLN A O 1
ATOM 2121 N N . TRP A 1 271 ? -21.643 -3.153 28.864 1.00 92.62 271 TRP A N 1
ATOM 2122 C CA . TRP A 1 271 ? -21.728 -4.398 28.110 1.00 92.62 271 TRP A CA 1
ATOM 2123 C C . TRP A 1 271 ? -20.340 -4.964 27.768 1.00 92.62 271 TRP A C 1
ATOM 2125 O O . TRP A 1 271 ? -20.094 -6.154 27.975 1.00 92.62 271 TRP A O 1
ATOM 2135 N N . LYS A 1 272 ? -19.380 -4.123 27.365 1.00 90.44 272 LYS A N 1
ATOM 2136 C CA . LYS A 1 272 ? -17.980 -4.543 27.181 1.00 90.44 272 LYS A CA 1
ATOM 2137 C C . LYS A 1 272 ? -17.345 -5.056 28.473 1.00 90.44 272 LYS A C 1
ATOM 2139 O O . LYS A 1 272 ? -16.679 -6.087 28.437 1.00 90.44 272 LYS A O 1
ATOM 2144 N N . GLN A 1 273 ? -17.562 -4.386 29.606 1.00 89.56 273 GLN A N 1
ATOM 2145 C CA . GLN A 1 273 ? -17.041 -4.809 30.915 1.00 89.56 273 GLN A CA 1
ATOM 2146 C C . GLN A 1 273 ? -17.599 -6.170 31.353 1.00 89.56 273 GLN A C 1
ATOM 2148 O O . GLN A 1 273 ? -16.896 -6.941 31.997 1.00 89.56 273 GLN A O 1
ATOM 2153 N N . SER A 1 274 ? -18.824 -6.504 30.938 1.00 87.50 274 SER A N 1
ATOM 2154 C CA . SER A 1 274 ? -19.431 -7.827 31.148 1.00 87.50 274 SER A CA 1
ATOM 2155 C C . SER A 1 274 ? -18.909 -8.923 30.203 1.00 87.50 274 SER A C 1
ATOM 2157 O O . SER A 1 274 ? -19.478 -10.011 30.155 1.00 87.50 274 SER A O 1
ATOM 2159 N N . ASN A 1 275 ? -17.871 -8.651 29.401 1.00 88.94 275 ASN A N 1
ATOM 2160 C CA . ASN A 1 275 ? -17.421 -9.528 28.313 1.00 88.94 275 ASN A CA 1
ATOM 2161 C C . ASN A 1 275 ? -18.558 -9.901 27.350 1.00 88.94 275 ASN A C 1
ATOM 2163 O O . ASN A 1 275 ? -18.696 -11.052 26.946 1.00 88.94 275 ASN A O 1
ATOM 2167 N N . PHE A 1 276 ? -19.373 -8.906 26.993 1.00 91.69 276 PHE A N 1
ATOM 2168 C CA . PHE A 1 276 ? -20.468 -9.027 26.030 1.00 91.69 276 PHE A CA 1
ATOM 2169 C C . PHE A 1 276 ? -21.626 -9.944 26.461 1.00 91.69 276 PHE A C 1
ATOM 2171 O O . PHE A 1 276 ? -22.438 -10.331 25.621 1.00 91.69 276 PHE A O 1
ATOM 2178 N N . THR A 1 277 ? -21.723 -10.279 27.753 1.00 90.19 277 THR A N 1
ATOM 2179 C CA . THR A 1 277 ? -22.762 -11.180 28.283 1.00 90.19 277 THR A CA 1
ATOM 2180 C C . THR A 1 277 ? -24.022 -10.456 28.753 1.00 90.19 277 THR A C 1
ATOM 2182 O O . THR A 1 277 ? -25.090 -11.062 28.730 1.00 90.19 277 THR A O 1
ATOM 2185 N N . ALA A 1 278 ? -23.922 -9.174 29.128 1.00 87.69 278 ALA A N 1
ATOM 2186 C CA . ALA A 1 278 ? -25.060 -8.412 29.631 1.00 87.69 278 ALA A CA 1
ATOM 2187 C C . ALA A 1 278 ? -26.183 -8.315 28.588 1.00 87.69 278 ALA A C 1
ATOM 2189 O O . ALA A 1 278 ? -25.979 -7.905 27.440 1.00 87.69 278 ALA A O 1
ATOM 2190 N N . THR A 1 279 ? -27.381 -8.680 29.016 1.00 89.88 279 THR A N 1
ATOM 2191 C CA . THR A 1 279 ? -28.598 -8.643 28.214 1.00 89.88 279 THR A CA 1
ATOM 2192 C C . THR A 1 279 ? -29.154 -7.224 28.114 1.00 89.88 279 THR A C 1
ATOM 2194 O O . THR A 1 279 ? -28.781 -6.320 28.865 1.00 89.88 279 THR A O 1
ATOM 2197 N N . LYS A 1 280 ? -30.083 -7.013 27.173 1.00 88.56 280 LYS A N 1
ATOM 2198 C CA . LYS A 1 280 ? -30.804 -5.739 27.040 1.00 88.56 280 LYS A CA 1
ATOM 2199 C C . LYS A 1 280 ? -31.447 -5.321 28.368 1.00 88.56 280 LYS A C 1
ATOM 2201 O O . LYS A 1 280 ? -31.308 -4.165 28.760 1.00 88.56 280 LYS A O 1
ATOM 2206 N N . ASP A 1 281 ? -32.114 -6.251 29.044 1.00 84.50 281 ASP A N 1
ATOM 2207 C CA . ASP A 1 281 ? -32.866 -5.957 30.263 1.00 84.50 281 ASP A CA 1
ATOM 2208 C C . ASP A 1 281 ? -31.929 -5.574 31.415 1.00 84.50 281 ASP A C 1
ATOM 2210 O O . ASP A 1 281 ? -32.141 -4.544 32.047 1.00 84.50 281 ASP A O 1
ATOM 2214 N N . GLU A 1 282 ? -30.822 -6.297 31.607 1.00 84.88 282 GLU A N 1
ATOM 2215 C CA . GLU A 1 282 ? -29.814 -5.974 32.632 1.00 84.88 282 GLU A CA 1
ATOM 2216 C C . GLU A 1 282 ? -29.184 -4.586 32.421 1.00 84.88 282 GLU A C 1
ATOM 2218 O O . GLU A 1 282 ? -28.965 -3.835 33.376 1.00 84.88 282 GLU A O 1
ATOM 2223 N N . LEU A 1 283 ? -28.929 -4.209 31.163 1.00 85.19 283 LEU A N 1
ATOM 2224 C CA . LEU A 1 283 ? -28.385 -2.892 30.815 1.00 85.19 283 LEU A CA 1
ATOM 2225 C C . LEU A 1 283 ? -29.401 -1.763 31.061 1.00 85.19 283 LEU A C 1
ATOM 2227 O O . LEU A 1 283 ? -29.021 -0.661 31.463 1.00 85.19 283 LEU A O 1
ATOM 2231 N N . LEU A 1 284 ? -30.692 -2.018 30.838 1.00 82.56 284 LEU A N 1
ATOM 2232 C CA . LEU A 1 284 ? -31.759 -1.030 31.025 1.00 82.56 284 LEU A CA 1
ATOM 2233 C C . LEU A 1 284 ? -32.263 -0.956 32.482 1.00 82.56 284 LEU A C 1
ATOM 2235 O O . LEU A 1 284 ? -32.669 0.117 32.931 1.00 82.56 284 LEU A O 1
ATOM 2239 N N . GLU A 1 285 ? -32.188 -2.029 33.272 1.00 71.69 285 GLU A N 1
ATOM 2240 C CA . GLU A 1 285 ? -32.583 -2.033 34.693 1.00 71.69 285 GLU A CA 1
ATOM 2241 C C . GLU A 1 285 ? -31.688 -1.138 35.564 1.00 71.69 285 GLU A C 1
ATOM 2243 O O . GLU A 1 285 ? -32.175 -0.443 36.471 1.00 71.69 285 GLU A O 1
ATOM 2248 N N . GLY A 1 286 ? -30.389 -1.068 35.248 1.00 57.72 286 GLY A N 1
ATOM 2249 C CA . GLY A 1 286 ? -29.454 -0.133 35.882 1.00 57.72 286 GLY A CA 1
ATOM 2250 C C . GLY A 1 286 ? -29.852 1.341 35.701 1.00 57.72 286 GLY A C 1
ATOM 2251 O O . GLY A 1 286 ? -29.495 2.199 36.511 1.00 57.72 286 GLY A O 1
ATOM 2252 N N . TRP A 1 287 ? -30.646 1.651 34.670 1.00 51.47 287 TRP A N 1
ATOM 2253 C CA . TRP A 1 287 ? -31.186 2.988 34.428 1.00 51.47 287 TRP A CA 1
ATOM 2254 C C . TRP A 1 287 ? -32.437 3.274 35.264 1.00 51.47 287 TRP A C 1
ATOM 2256 O O . TRP A 1 287 ? -32.530 4.335 35.888 1.00 51.47 287 TRP A O 1
ATOM 2266 N N . VAL A 1 288 ? -33.363 2.314 35.344 1.00 47.28 288 VAL A N 1
ATOM 2267 C CA . VAL A 1 288 ? -34.600 2.446 36.131 1.00 47.28 288 VAL A CA 1
ATOM 2268 C C . VAL A 1 288 ? -34.273 2.676 37.610 1.00 47.28 288 VAL A C 1
ATOM 2270 O O . VAL A 1 288 ? -34.823 3.577 38.243 1.00 47.28 288 VAL A O 1
ATOM 2273 N N . THR A 1 289 ? -33.299 1.951 38.161 1.00 43.50 289 THR A N 1
ATOM 2274 C CA . THR A 1 289 ? -32.871 2.115 39.561 1.00 43.50 289 THR A CA 1
ATOM 2275 C C . THR A 1 289 ? -32.153 3.443 39.838 1.00 43.50 289 THR A C 1
ATOM 2277 O O . THR A 1 289 ? -32.354 4.027 40.908 1.00 43.50 289 THR A O 1
ATOM 2280 N N . GLY A 1 290 ? -31.366 3.968 38.892 1.00 42.03 290 GLY A N 1
ATOM 2281 C CA . GLY A 1 290 ? -30.715 5.281 39.005 1.00 42.03 290 GLY A CA 1
ATOM 2282 C C . GLY A 1 290 ? -31.701 6.453 38.937 1.00 42.03 290 GLY A C 1
ATOM 2283 O O . GLY A 1 290 ? -31.657 7.355 39.777 1.00 42.03 290 GLY A O 1
ATOM 2284 N N . ALA A 1 291 ? -32.651 6.404 37.997 1.00 39.59 291 ALA A N 1
ATOM 2285 C CA . ALA A 1 291 ? -33.708 7.405 37.863 1.00 39.59 291 ALA A CA 1
ATOM 2286 C C . ALA A 1 291 ? -34.649 7.411 39.083 1.00 39.59 291 ALA A C 1
ATOM 2288 O O . ALA A 1 291 ? -34.970 8.475 39.615 1.00 39.59 291 ALA A O 1
ATOM 2289 N N . ILE A 1 292 ? -35.027 6.232 39.595 1.00 39.00 292 ILE A N 1
ATOM 2290 C CA . ILE A 1 292 ? -35.868 6.104 40.796 1.00 39.00 292 ILE A CA 1
ATOM 2291 C C . ILE A 1 292 ? -35.142 6.617 42.050 1.00 39.00 292 ILE A C 1
ATOM 2293 O O . ILE A 1 292 ? -35.758 7.316 42.857 1.00 39.00 292 ILE A O 1
ATOM 2297 N N . LYS A 1 293 ? -33.839 6.339 42.223 1.00 35.59 293 LYS A N 1
ATOM 2298 C CA . LYS A 1 293 ? -33.054 6.872 43.356 1.00 35.59 293 LYS A CA 1
ATOM 2299 C C . LYS A 1 293 ? -32.953 8.399 43.325 1.00 35.59 293 LYS A C 1
ATOM 2301 O O . LYS A 1 293 ? -33.130 9.025 44.369 1.00 35.59 293 LYS A O 1
ATOM 2306 N N . GLY A 1 294 ? -32.729 8.994 42.152 1.00 38.12 294 GLY A N 1
ATOM 2307 C CA . GLY A 1 294 ? -32.692 10.450 41.987 1.00 38.12 294 GLY A CA 1
ATOM 2308 C C . GLY A 1 294 ? -34.034 11.114 42.306 1.00 38.12 294 GLY A C 1
ATOM 2309 O O . GLY A 1 294 ? -34.085 12.081 43.064 1.00 38.12 294 GLY A O 1
ATOM 2310 N N . VAL A 1 295 ? -35.141 10.556 41.805 1.00 40.72 295 VAL A N 1
ATOM 2311 C CA . VAL A 1 295 ? -36.496 11.070 42.074 1.00 40.72 295 VAL A CA 1
ATOM 2312 C C . VAL A 1 295 ? -36.879 10.916 43.552 1.00 40.72 295 VAL A C 1
ATOM 2314 O O . VAL A 1 295 ? -37.434 11.847 44.136 1.00 40.72 295 VAL A O 1
ATOM 2317 N N . LYS A 1 296 ? -36.535 9.786 44.186 1.00 39.62 296 LYS A N 1
ATOM 2318 C CA . LYS A 1 296 ? -36.799 9.537 45.611 1.00 39.62 296 LYS A CA 1
ATOM 2319 C C . LYS A 1 296 ? -36.011 10.484 46.520 1.00 39.62 296 LYS A C 1
ATOM 2321 O O . LYS A 1 296 ? -36.599 11.094 47.405 1.00 39.62 296 LYS A O 1
ATOM 2326 N N . TRP A 1 297 ? -34.723 10.698 46.246 1.00 43.84 297 TRP A N 1
ATOM 2327 C CA . TRP A 1 297 ? -33.901 11.648 47.002 1.00 43.84 297 TRP A CA 1
ATOM 2328 C C . TRP A 1 297 ? -34.432 13.088 46.908 1.00 43.84 297 TRP A C 1
ATOM 2330 O O . TRP A 1 297 ? -34.491 13.791 47.917 1.00 43.84 297 TRP A O 1
ATOM 2340 N N . VAL A 1 298 ? -34.877 13.523 45.721 1.00 42.19 298 VAL A N 1
ATOM 2341 C CA . VAL A 1 298 ? -35.492 14.852 45.543 1.00 42.19 298 VAL A CA 1
ATOM 2342 C C . VAL A 1 298 ? -36.805 14.962 46.325 1.00 42.19 298 VAL A C 1
ATOM 2344 O O . VAL A 1 298 ? -37.025 15.974 46.992 1.00 42.19 298 VAL A O 1
ATOM 2347 N N . ALA A 1 299 ? -37.660 13.936 46.285 1.00 41.59 299 ALA A N 1
ATOM 2348 C CA . ALA A 1 299 ? -38.910 13.912 47.045 1.00 41.59 299 ALA A CA 1
ATOM 2349 C C . ALA A 1 299 ? -38.660 13.996 48.563 1.00 41.59 299 ALA A C 1
ATOM 2351 O O . ALA A 1 299 ? -39.288 14.811 49.245 1.00 41.59 299 ALA A O 1
ATOM 2352 N N . ASP A 1 300 ? -37.684 13.239 49.068 1.00 46.81 300 ASP A N 1
ATOM 2353 C CA . ASP A 1 300 ? -37.294 13.245 50.480 1.00 46.81 300 ASP A CA 1
ATOM 2354 C C . ASP A 1 300 ? -36.746 14.621 50.902 1.00 46.81 300 ASP A C 1
ATOM 2356 O O . ASP A 1 300 ? -37.122 15.157 51.949 1.00 46.81 300 ASP A O 1
ATOM 2360 N N . LYS A 1 301 ? -35.924 15.262 50.057 1.00 45.53 301 LYS A N 1
ATOM 2361 C CA . LYS A 1 301 ? -35.347 16.586 50.345 1.00 45.53 301 LYS A CA 1
ATOM 2362 C C . LYS A 1 301 ? -36.383 17.711 50.335 1.00 45.53 301 LYS A C 1
ATOM 2364 O O . LYS A 1 301 ? -36.317 18.612 51.173 1.00 45.53 301 LYS A O 1
ATOM 2369 N N . VAL A 1 302 ? -37.361 17.657 49.428 1.00 45.06 302 VAL A N 1
ATOM 2370 C CA . VAL A 1 302 ? -38.488 18.607 49.389 1.00 45.06 302 VAL A CA 1
ATOM 2371 C C . VAL A 1 302 ? -39.395 18.429 50.611 1.00 45.06 302 VAL A C 1
ATOM 2373 O O . VAL A 1 302 ? -39.819 19.423 51.204 1.00 45.06 302 VAL A O 1
ATOM 2376 N N . GLY A 1 303 ? -39.642 17.189 51.044 1.00 42.88 303 GLY A N 1
ATOM 2377 C CA . GLY A 1 303 ? -40.372 16.901 52.282 1.00 42.88 303 GLY A CA 1
ATOM 2378 C C . GLY A 1 303 ? -39.674 17.453 53.532 1.00 42.88 303 GLY A C 1
ATOM 2379 O O . GLY A 1 303 ? -40.315 18.067 54.388 1.00 42.88 303 GLY A O 1
ATOM 2380 N N . GLU A 1 304 ? -38.348 17.311 53.611 1.00 49.19 304 GLU A N 1
ATOM 2381 C CA . GLU A 1 304 ? -37.535 17.831 54.718 1.00 49.19 304 GLU A CA 1
ATOM 2382 C C . GLU A 1 304 ? -37.549 19.373 54.788 1.00 49.19 304 GLU A C 1
ATOM 2384 O O . GLU A 1 304 ? -37.618 19.959 55.870 1.00 49.19 304 GLU A O 1
ATOM 2389 N N . LEU A 1 305 ? -37.519 20.048 53.635 1.00 43.31 305 LEU A N 1
ATOM 2390 C CA . LEU A 1 305 ? -37.564 21.511 53.557 1.00 43.31 305 LEU A CA 1
ATOM 2391 C C . LEU A 1 305 ? -38.949 22.071 53.904 1.00 43.31 305 LEU A C 1
ATOM 2393 O O . LEU A 1 305 ? -39.041 23.053 54.642 1.00 43.31 305 LEU A O 1
ATOM 2397 N N . ASN A 1 306 ? -40.024 21.424 53.445 1.00 44.78 306 ASN A N 1
ATOM 2398 C CA . ASN A 1 306 ? -41.392 21.828 53.779 1.00 44.78 306 ASN A CA 1
ATOM 2399 C C . ASN A 1 306 ? -41.704 21.650 55.274 1.00 44.78 306 ASN A C 1
ATOM 2401 O O . ASN A 1 306 ? -42.379 22.497 55.860 1.00 44.78 306 ASN A O 1
ATOM 2405 N N . SER A 1 307 ? -41.186 20.599 55.920 1.00 50.53 307 SER A N 1
ATOM 2406 C CA . SER A 1 307 ? -41.377 20.401 57.364 1.00 50.53 307 SER A CA 1
ATOM 2407 C C . SER A 1 307 ? -40.629 21.448 58.198 1.00 50.53 307 SER A C 1
ATOM 2409 O O . SER A 1 307 ? -41.194 21.995 59.146 1.00 50.53 307 SER A O 1
ATOM 2411 N N . LYS A 1 308 ? -39.400 21.809 57.803 1.00 50.00 308 LYS A N 1
ATOM 2412 C CA . LYS A 1 308 ? -38.624 22.897 58.425 1.00 50.00 308 LYS A CA 1
ATOM 2413 C C . LYS A 1 308 ? -39.285 24.265 58.235 1.00 50.00 308 LYS A C 1
ATOM 2415 O O . LYS A 1 308 ? -39.324 25.047 59.181 1.00 50.00 308 LYS A O 1
ATOM 2420 N N . ALA A 1 309 ? -39.841 24.540 57.053 1.00 46.72 309 ALA A N 1
ATOM 2421 C CA . ALA A 1 309 ? -40.573 25.778 56.783 1.00 46.72 309 ALA A CA 1
ATOM 2422 C C . ALA A 1 309 ? -41.860 25.885 57.617 1.00 46.72 309 ALA A C 1
ATOM 2424 O O . ALA A 1 309 ? -42.138 26.946 58.173 1.00 46.72 309 ALA A O 1
ATOM 2425 N N . LYS A 1 310 ? -42.604 24.779 57.766 1.00 47.06 310 LYS A N 1
ATOM 2426 C CA . LYS A 1 310 ? -43.804 24.716 58.611 1.00 47.06 310 LYS A CA 1
ATOM 2427 C C . LYS A 1 310 ? -43.473 24.923 60.091 1.00 47.06 310 LYS A C 1
ATOM 2429 O O . LYS A 1 310 ? -44.095 25.756 60.735 1.00 47.06 310 LYS A O 1
ATOM 2434 N N . LYS A 1 311 ? -42.427 24.264 60.597 1.00 49.91 311 LYS A N 1
ATOM 2435 C CA . LYS A 1 311 ? -41.963 24.445 61.980 1.00 49.91 311 LYS A CA 1
ATOM 2436 C C . LYS A 1 311 ? -41.532 25.891 62.262 1.00 49.91 311 LYS A C 1
ATOM 2438 O O . LYS A 1 311 ? -41.933 26.464 63.261 1.00 49.91 311 LYS A O 1
ATOM 2443 N N . ALA A 1 312 ? -40.793 26.519 61.346 1.00 48.59 312 ALA A N 1
ATOM 2444 C CA . ALA A 1 312 ? -40.390 27.921 61.479 1.00 48.59 312 ALA A CA 1
ATOM 2445 C C . ALA A 1 312 ? -41.561 28.920 61.367 1.00 48.59 312 ALA A C 1
ATOM 2447 O O . ALA A 1 312 ? -41.450 30.046 61.857 1.00 48.59 312 ALA A O 1
ATOM 2448 N N . TYR A 1 313 ? -42.654 28.540 60.697 1.00 48.50 313 TYR A N 1
ATOM 2449 C CA . TYR A 1 313 ? -43.899 29.306 60.669 1.00 48.50 313 TYR A CA 1
ATOM 2450 C C . TYR A 1 313 ? -44.627 29.192 62.012 1.00 48.50 313 TYR A C 1
ATOM 2452 O O . TYR A 1 313 ? -44.913 30.220 62.622 1.00 48.50 313 TYR A O 1
ATOM 2460 N N . ASP A 1 314 ? -44.828 27.970 62.508 1.00 47.72 314 ASP A N 1
ATOM 2461 C CA . ASP A 1 314 ? -45.502 27.699 63.782 1.00 47.72 314 ASP A CA 1
ATOM 2462 C C . ASP A 1 314 ? -44.743 28.342 64.966 1.00 47.72 314 ASP A C 1
ATOM 2464 O O . ASP A 1 314 ? -45.342 29.054 65.772 1.00 47.72 314 ASP A O 1
ATOM 2468 N N . ASP A 1 315 ? -43.406 28.247 64.990 1.00 50.31 315 ASP A N 1
ATOM 2469 C CA . ASP A 1 315 ? -42.546 28.864 66.016 1.00 50.31 315 ASP A CA 1
ATOM 2470 C C . ASP A 1 315 ? -42.575 30.415 65.980 1.00 50.31 315 ASP A C 1
ATOM 2472 O O . ASP A 1 315 ? -42.314 31.075 66.987 1.00 50.31 315 ASP A O 1
ATOM 2476 N N . LYS A 1 316 ? -42.907 31.037 64.835 1.00 47.97 316 LYS A N 1
ATOM 2477 C CA . LYS A 1 316 ? -43.057 32.504 64.705 1.00 47.97 316 LYS A CA 1
ATOM 2478 C C . LYS A 1 316 ? -44.447 33.011 65.090 1.00 47.97 316 LYS A C 1
ATOM 2480 O O . LYS A 1 316 ? -44.598 34.207 65.356 1.00 47.97 316 LYS A O 1
ATOM 2485 N N . VAL A 1 317 ? -45.462 32.147 65.106 1.00 47.94 317 VAL A N 1
ATOM 2486 C CA . VAL A 1 317 ? -46.830 32.528 65.484 1.00 47.94 317 VAL A CA 1
ATOM 2487 C C . VAL A 1 317 ? -46.944 32.747 67.001 1.00 47.94 317 VAL A C 1
ATOM 2489 O O . VAL A 1 317 ? -47.678 33.658 67.398 1.00 47.94 317 VAL A O 1
ATOM 2492 N N . ASP A 1 318 ? -46.134 32.059 67.816 1.00 48.62 318 ASP A N 1
ATOM 2493 C CA . ASP A 1 318 ? -46.180 32.083 69.293 1.00 48.62 318 ASP A CA 1
ATOM 2494 C C . ASP A 1 318 ? -45.057 32.882 69.997 1.00 48.62 318 ASP A C 1
ATOM 2496 O O . ASP A 1 318 ? -44.845 32.757 71.203 1.00 48.62 318 ASP A O 1
ATOM 2500 N N . ALA A 1 319 ? -44.352 33.774 69.293 1.00 46.22 319 ALA A N 1
ATOM 2501 C CA . ALA A 1 319 ? -43.328 34.617 69.924 1.00 46.22 319 ALA A CA 1
ATOM 2502 C C . ALA A 1 319 ? -43.936 35.660 70.911 1.00 46.22 319 ALA A C 1
ATOM 2504 O O . ALA A 1 319 ? -44.867 36.382 70.529 1.00 46.22 319 ALA A O 1
ATOM 2505 N N . PRO A 1 320 ? -43.406 35.799 72.150 1.00 41.97 320 PRO A N 1
ATOM 2506 C CA . PRO A 1 320 ? -44.015 36.592 73.232 1.00 41.97 320 PRO A CA 1
ATOM 2507 C C . PRO A 1 320 ? -43.906 38.127 73.098 1.00 41.97 320 PRO A C 1
ATOM 2509 O O . PRO A 1 320 ? -44.642 38.844 73.777 1.00 41.97 320 PRO A O 1
ATOM 2512 N N . ASP A 1 321 ? -43.081 38.648 72.184 1.00 49.03 321 ASP A N 1
ATOM 2513 C CA . ASP A 1 321 ? -42.880 40.093 71.970 1.00 49.03 321 ASP A CA 1
ATOM 2514 C C . ASP A 1 321 ? -43.587 40.607 70.707 1.00 49.03 321 ASP A C 1
ATOM 2516 O O . ASP A 1 321 ? -42.972 40.926 69.687 1.00 49.03 321 ASP A O 1
ATOM 2520 N N . LYS A 1 322 ? -44.921 40.706 70.758 1.00 51.41 322 LYS A N 1
ATOM 2521 C CA . LYS A 1 322 ? -45.691 41.414 69.719 1.00 51.41 322 LYS A CA 1
ATOM 2522 C C . LYS A 1 322 ? -46.026 42.842 70.177 1.00 51.41 322 LYS A C 1
ATOM 2524 O O . LYS A 1 322 ? -46.573 42.992 71.275 1.00 51.41 322 LYS A O 1
ATOM 2529 N N . PRO A 1 323 ? -45.763 43.880 69.356 1.00 47.38 323 PRO A N 1
ATOM 2530 C CA . PRO A 1 323 ? -46.042 45.271 69.715 1.00 47.38 323 PRO A CA 1
ATOM 2531 C C . PRO A 1 323 ? -47.547 45.503 69.934 1.00 47.38 323 PRO A C 1
ATOM 2533 O O . PRO A 1 323 ? -48.385 44.882 69.276 1.00 47.38 323 PRO A O 1
ATOM 2536 N N . GLU A 1 324 ? -47.895 46.409 70.856 1.00 46.56 324 GLU A N 1
ATOM 2537 C CA . GLU A 1 324 ? -49.266 46.683 71.338 1.00 46.56 324 GLU A CA 1
ATOM 2538 C C . GLU A 1 324 ? -50.378 46.784 70.272 1.00 46.56 324 GLU A C 1
ATOM 2540 O O . GLU A 1 324 ? -51.479 46.285 70.536 1.00 46.56 324 GLU A O 1
ATOM 2545 N N . PRO A 1 325 ? -50.144 47.338 69.064 1.00 42.59 325 PRO A N 1
ATOM 2546 C CA . PRO A 1 325 ? -51.160 47.376 68.015 1.00 42.59 325 PRO A CA 1
ATOM 2547 C C . PRO A 1 325 ? -51.645 45.982 67.578 1.00 42.59 325 PRO A C 1
ATOM 2549 O O . PRO A 1 325 ? -52.817 45.822 67.257 1.00 42.59 325 PRO A O 1
ATOM 2552 N N . TYR A 1 326 ? -50.791 44.950 67.630 1.00 45.47 326 TYR A N 1
ATOM 2553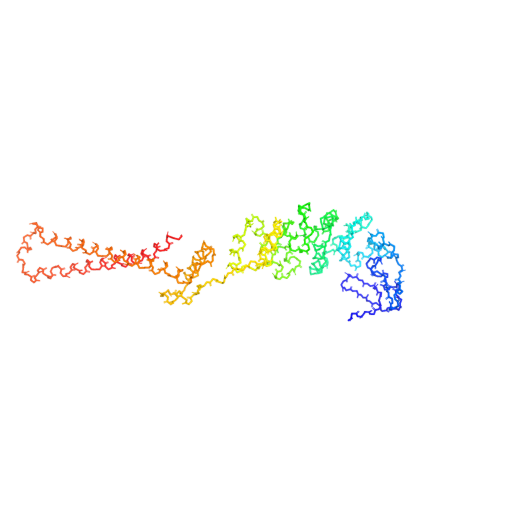 C CA . TYR A 1 326 ? -51.119 43.585 67.188 1.00 45.47 326 TYR A CA 1
ATOM 2554 C C . TYR A 1 326 ? -52.065 42.852 68.151 1.00 45.47 326 TYR A C 1
ATOM 2556 O O . TYR A 1 326 ? -52.920 42.063 67.735 1.00 45.47 326 TYR A O 1
ATOM 2564 N N . LYS A 1 327 ? -51.939 43.117 69.457 1.00 52.94 327 LYS A N 1
ATOM 2565 C CA . LYS A 1 327 ? -52.785 42.494 70.489 1.00 52.94 327 LYS A CA 1
ATOM 2566 C C . LYS A 1 327 ? -54.252 42.928 70.364 1.00 52.94 327 LYS A C 1
ATOM 2568 O O . LYS A 1 327 ? -55.129 42.172 70.766 1.00 52.94 327 LYS A O 1
ATOM 2573 N N . LYS A 1 328 ? -54.510 44.089 69.747 1.00 50.16 328 LYS A N 1
ATOM 2574 C CA . LYS A 1 328 ? -55.843 44.694 69.584 1.00 50.16 328 LYS A CA 1
ATOM 2575 C C . LYS A 1 328 ? -56.530 44.390 68.241 1.00 50.16 328 LYS A C 1
ATOM 2577 O O . LYS A 1 328 ? -57.679 44.777 68.071 1.00 50.16 328 LYS A O 1
ATOM 2582 N N . MET A 1 329 ? -55.871 43.692 67.311 1.00 51.72 329 MET A N 1
ATOM 2583 C CA . MET A 1 329 ? -56.457 43.338 66.006 1.00 51.72 329 MET A CA 1
ATOM 2584 C C . MET A 1 329 ? -57.450 42.171 66.120 1.00 51.72 329 MET A C 1
ATOM 2586 O O . MET A 1 329 ? -57.194 41.187 66.829 1.00 51.72 329 MET A O 1
ATOM 2590 N N . SER A 1 330 ? -58.547 42.239 65.366 1.00 51.91 330 SER A N 1
ATOM 2591 C CA . SER A 1 330 ? -59.500 41.139 65.195 1.00 51.91 330 SER A CA 1
ATOM 2592 C C . SER A 1 330 ? -58.890 39.973 64.402 1.00 51.91 330 SER A C 1
ATOM 2594 O O . SER A 1 330 ? -57.864 40.105 63.729 1.00 51.91 330 SER A O 1
ATOM 2596 N N . LYS A 1 331 ? -59.519 38.793 64.475 1.00 47.72 331 LYS A N 1
ATOM 2597 C CA . LYS A 1 331 ? -59.050 37.580 63.783 1.00 47.72 331 LYS A CA 1
ATOM 2598 C C . LYS A 1 331 ? -58.948 37.779 62.259 1.00 47.72 331 LYS A C 1
ATOM 2600 O O . LYS A 1 331 ? -57.932 37.413 61.676 1.00 47.72 331 LYS A O 1
ATOM 2605 N N . ALA A 1 332 ? -59.928 38.455 61.656 1.00 47.50 332 ALA A N 1
ATOM 2606 C CA . ALA A 1 332 ? -59.944 38.766 60.224 1.00 47.50 332 ALA A CA 1
ATOM 2607 C C . ALA A 1 332 ? -58.827 39.748 59.812 1.00 47.50 332 ALA A C 1
ATOM 2609 O O . ALA A 1 332 ? -58.229 39.615 58.746 1.00 47.50 332 ALA A O 1
ATOM 2610 N N . GLU A 1 333 ? -58.485 40.710 60.674 1.00 47.00 333 GLU A N 1
ATOM 2611 C CA . GLU A 1 333 ? -57.397 41.664 60.419 1.00 47.00 333 GLU A CA 1
ATOM 2612 C C . GLU A 1 333 ? -56.014 41.011 60.541 1.00 47.00 333 GLU A C 1
ATOM 2614 O O . GLU A 1 333 ? -55.104 41.341 59.779 1.00 47.00 333 GLU A O 1
ATOM 2619 N N . LYS A 1 334 ? -55.857 40.043 61.453 1.00 49.84 334 LYS A N 1
ATOM 2620 C CA . LYS A 1 334 ? -54.632 39.234 61.575 1.00 49.84 334 LYS A CA 1
ATOM 2621 C C . LYS A 1 334 ? -54.437 38.327 60.356 1.00 49.84 334 LYS A C 1
ATOM 2623 O O . LYS A 1 334 ? -53.324 38.244 59.841 1.00 49.84 334 LYS A O 1
ATOM 2628 N N . GLU A 1 335 ? -55.510 37.717 59.857 1.00 47.41 335 GLU A N 1
ATOM 2629 C CA . GLU A 1 335 ? -55.499 36.899 58.635 1.00 47.41 335 GLU A CA 1
ATOM 2630 C C . GLU A 1 335 ? -55.165 37.743 57.384 1.00 47.41 335 GLU A C 1
ATOM 2632 O O . GLU A 1 335 ? -54.339 37.335 56.565 1.00 47.41 335 GLU A O 1
ATOM 2637 N N . ALA A 1 336 ? -55.684 38.972 57.274 1.00 46.16 336 ALA A N 1
ATOM 2638 C CA . ALA A 1 336 ? -55.354 39.896 56.181 1.00 46.16 336 ALA A CA 1
ATOM 2639 C C . ALA A 1 336 ? -53.921 40.473 56.256 1.00 46.16 336 ALA A C 1
ATOM 2641 O O . ALA A 1 336 ? -53.275 40.669 55.220 1.00 46.16 336 ALA A O 1
ATOM 2642 N N . PHE A 1 337 ? -53.400 40.731 57.465 1.00 42.97 337 PHE A N 1
ATOM 2643 C CA . PHE A 1 337 ? -52.026 41.210 57.687 1.00 42.97 337 PHE A CA 1
ATOM 2644 C C . PHE A 1 337 ? -50.982 40.178 57.231 1.00 42.97 337 PHE A C 1
ATOM 2646 O O . PHE A 1 337 ? -49.963 40.543 56.640 1.00 42.97 337 PHE A O 1
ATOM 2653 N N . TYR A 1 338 ? -51.259 38.885 57.430 1.00 45.97 338 TYR A N 1
ATOM 2654 C CA . TYR A 1 338 ? -50.389 37.798 56.973 1.00 45.97 338 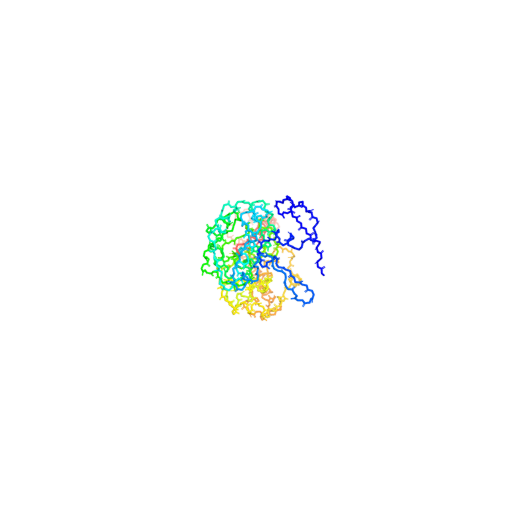TYR A CA 1
ATOM 2655 C C . TYR A 1 338 ? -50.634 37.378 55.516 1.00 45.97 338 TYR A C 1
ATOM 2657 O O . TYR A 1 338 ? -49.661 37.092 54.816 1.00 45.97 338 TYR A O 1
ATOM 2665 N N . GLY A 1 339 ? -51.867 37.461 54.999 1.00 41.16 339 GLY A N 1
ATOM 2666 C CA . GLY A 1 339 ? -52.187 37.135 53.599 1.00 41.16 339 GLY A CA 1
ATOM 2667 C C . GLY A 1 339 ? -51.412 37.954 52.550 1.00 41.16 339 GLY A C 1
ATOM 2668 O O . GLY A 1 339 ? -51.174 37.480 51.440 1.00 41.16 339 GLY A O 1
ATOM 2669 N N . LYS A 1 340 ? -50.927 39.159 52.895 1.00 38.16 340 LYS A N 1
ATOM 2670 C CA . LYS A 1 340 ? -50.025 39.949 52.029 1.00 38.16 340 LYS A CA 1
ATOM 2671 C C . LYS A 1 340 ? -48.561 39.481 52.054 1.00 38.16 340 LYS A C 1
ATOM 2673 O O . LYS A 1 340 ? -47.866 39.646 51.051 1.00 38.16 340 LYS A O 1
ATOM 2678 N N . ASN A 1 341 ? -48.086 38.901 53.157 1.00 40.19 341 ASN A N 1
ATOM 2679 C CA . ASN A 1 341 ? -46.708 38.404 53.289 1.00 40.19 341 ASN A CA 1
ATOM 2680 C C . ASN A 1 341 ? -46.542 36.968 52.771 1.00 40.19 341 ASN A C 1
ATOM 2682 O O . ASN A 1 341 ? -45.456 36.611 52.308 1.00 40.19 341 ASN A O 1
ATOM 2686 N N . ASP A 1 342 ? -47.625 36.194 52.744 1.00 42.34 342 ASP A N 1
ATOM 2687 C CA . ASP A 1 342 ? -47.660 34.845 52.171 1.00 42.34 342 ASP A CA 1
ATOM 2688 C C . ASP A 1 342 ? -47.365 34.854 50.657 1.00 42.34 342 ASP A C 1
ATOM 2690 O O . ASP A 1 342 ? -46.655 34.002 50.129 1.00 42.34 342 ASP A O 1
ATOM 2694 N N . LEU A 1 343 ? -47.769 35.919 49.952 1.00 33.91 343 LEU A N 1
ATOM 2695 C CA . LEU A 1 343 ? -47.433 36.143 48.540 1.00 33.91 343 LEU A CA 1
ATOM 2696 C C . LEU A 1 343 ? -45.945 36.434 48.293 1.00 33.91 343 LEU A C 1
ATOM 2698 O O . LEU A 1 343 ? -45.461 36.204 47.185 1.00 33.91 343 LEU A O 1
ATOM 2702 N N . LYS A 1 344 ? -45.208 36.942 49.287 1.00 39.97 344 LYS A N 1
ATOM 2703 C CA . LYS A 1 344 ? -43.763 37.206 49.169 1.00 39.97 344 LYS A CA 1
ATOM 2704 C C . LYS A 1 344 ? -42.954 35.950 49.498 1.00 39.97 344 LYS A C 1
ATOM 2706 O O . LYS A 1 344 ? -42.004 35.647 48.784 1.00 39.97 344 LYS A O 1
ATOM 2711 N N . PHE A 1 345 ? -43.384 35.188 50.507 1.00 37.94 345 PHE A N 1
ATOM 2712 C CA . PHE A 1 345 ? -42.769 33.914 50.889 1.00 37.94 345 PHE A CA 1
ATOM 2713 C C . PHE A 1 345 ? -43.013 32.824 49.832 1.00 37.94 345 PHE A C 1
ATOM 2715 O O . PHE A 1 345 ? -42.078 32.139 49.430 1.00 37.94 345 PHE A O 1
ATOM 2722 N N . SER A 1 346 ? -44.228 32.757 49.274 1.00 40.59 346 SER A N 1
ATOM 2723 C CA . SER A 1 346 ? -44.582 31.900 48.134 1.00 40.59 346 SER A CA 1
ATOM 2724 C C . SER A 1 346 ? -43.779 32.241 46.871 1.00 40.59 346 SER A C 1
ATOM 2726 O O . SER A 1 346 ? -43.239 31.348 46.221 1.00 40.59 346 SER A O 1
ATOM 2728 N N . LYS A 1 347 ? -43.604 33.531 46.540 1.00 40.78 347 LYS A N 1
ATOM 2729 C CA . LYS A 1 347 ? -42.790 33.947 45.382 1.00 40.78 347 LYS A CA 1
ATOM 2730 C C . LYS A 1 347 ? -41.304 33.643 45.561 1.00 40.78 347 LYS A C 1
ATOM 2732 O O . LYS A 1 347 ? -40.667 33.245 44.590 1.00 40.78 347 LYS A O 1
ATOM 2737 N N . GLU A 1 348 ? -40.767 33.796 46.769 1.00 43.84 348 GLU A N 1
ATOM 2738 C CA . GLU A 1 348 ? -39.367 33.483 47.062 1.00 43.84 348 GLU A CA 1
ATOM 2739 C C . GLU A 1 348 ? -39.119 31.966 47.081 1.00 43.84 348 GLU A C 1
ATOM 2741 O O . GLU A 1 348 ? -38.138 31.512 46.504 1.00 43.84 348 GLU A O 1
ATOM 2746 N N . LEU A 1 349 ? -40.048 31.161 47.611 1.00 41.75 349 LEU A N 1
ATOM 2747 C CA . LEU A 1 349 ? -40.001 29.695 47.522 1.00 41.75 349 LEU A CA 1
ATOM 2748 C C . LEU A 1 349 ? -40.131 29.194 46.080 1.00 41.75 349 LEU A C 1
ATOM 2750 O O . LEU A 1 349 ? -39.362 28.333 45.670 1.00 41.75 349 LEU A O 1
ATOM 2754 N N . ILE A 1 350 ? -41.032 29.763 45.273 1.00 44.69 350 ILE A N 1
ATOM 2755 C CA . ILE A 1 350 ? -41.164 29.421 43.846 1.00 44.69 350 ILE A CA 1
ATOM 2756 C C . ILE A 1 350 ? -39.914 29.852 43.063 1.00 44.69 350 ILE A C 1
ATOM 2758 O O . ILE A 1 350 ? -39.479 29.145 42.152 1.00 44.69 350 ILE A O 1
ATOM 2762 N N . LYS A 1 351 ? -39.301 30.991 43.409 1.00 48.12 351 LYS A N 1
ATOM 2763 C CA . LYS A 1 351 ? -38.034 31.446 42.821 1.00 48.12 351 LYS A CA 1
ATOM 2764 C C . LYS A 1 351 ? -36.880 30.525 43.215 1.00 48.12 351 LYS A C 1
ATOM 2766 O O . LYS A 1 351 ? -36.139 30.104 42.332 1.00 48.12 351 LYS A O 1
ATOM 2771 N N . GLN A 1 352 ? -36.777 30.138 44.485 1.00 45.88 352 GLN A N 1
ATOM 2772 C CA . GLN A 1 352 ? -35.780 29.184 44.970 1.00 45.88 352 GLN A CA 1
ATOM 2773 C C . GLN A 1 352 ? -35.985 27.795 44.368 1.00 45.88 352 GLN A C 1
ATOM 2775 O O . GLN A 1 352 ? -35.007 27.168 43.990 1.00 45.88 352 GLN A O 1
ATOM 2780 N N . GLN A 1 353 ? -37.229 27.346 44.179 1.00 41.66 353 GLN A N 1
ATOM 2781 C CA . GLN A 1 353 ? -37.555 26.085 43.513 1.00 41.66 353 GLN A CA 1
ATOM 2782 C C . GLN A 1 353 ? -37.187 26.121 42.020 1.00 41.66 353 GLN A C 1
ATOM 2784 O O . GLN A 1 353 ? -36.623 25.157 41.508 1.00 41.66 353 GLN A O 1
ATOM 2789 N N . LYS A 1 354 ? -37.424 27.243 41.323 1.00 45.78 354 LYS A N 1
ATOM 2790 C CA . LYS A 1 354 ? -36.990 27.445 39.927 1.00 45.78 354 LYS A CA 1
ATOM 2791 C C . LYS A 1 354 ? -35.468 27.568 39.793 1.00 45.78 354 LYS A C 1
ATOM 2793 O O . LYS A 1 354 ? -34.902 27.021 38.849 1.00 45.78 354 LYS A O 1
ATOM 2798 N N . GLU A 1 355 ? -34.790 28.231 40.728 1.00 47.91 355 GLU A N 1
ATOM 2799 C CA . GLU A 1 355 ? -33.323 28.269 40.782 1.00 47.91 355 GLU A CA 1
ATOM 2800 C C . GLU A 1 355 ? -32.728 26.904 41.132 1.00 47.91 355 GLU A C 1
ATOM 2802 O O . GLU A 1 355 ? -31.708 26.534 40.559 1.00 47.91 355 GLU A O 1
ATOM 2807 N N . TRP A 1 356 ? -33.384 26.116 41.985 1.00 46.00 356 TRP A N 1
ATOM 2808 C CA . TRP A 1 356 ? -32.991 24.739 42.280 1.00 46.00 356 TRP A CA 1
ATOM 2809 C C . TRP A 1 356 ? -33.195 23.813 41.087 1.00 46.00 356 TRP A C 1
ATOM 2811 O O . TRP A 1 356 ? -32.307 23.031 40.783 1.00 46.00 356 TRP A O 1
ATOM 2821 N N . GLN A 1 357 ? -34.301 23.933 40.348 1.00 44.19 357 GLN A N 1
ATOM 2822 C CA . GLN A 1 357 ? -34.497 23.200 39.091 1.00 44.19 357 GLN A CA 1
ATOM 2823 C C . GLN A 1 357 ? -33.463 23.596 38.025 1.00 44.19 357 GLN A C 1
ATOM 2825 O O . GLN A 1 357 ? -33.003 22.749 37.259 1.00 44.19 357 GLN A O 1
ATOM 2830 N N . LYS A 1 358 ? -33.047 24.869 37.998 1.00 47.50 358 LYS A N 1
ATOM 2831 C CA . LYS A 1 358 ? -31.965 25.360 37.135 1.00 47.50 358 LYS A CA 1
ATOM 2832 C C . LYS A 1 358 ? -30.588 24.849 37.586 1.00 47.50 358 LYS A C 1
ATOM 2834 O O . LYS A 1 358 ? -29.792 24.467 36.738 1.00 47.50 358 LYS A O 1
ATOM 2839 N N . LYS A 1 359 ? -30.326 24.782 38.897 1.00 42.53 359 LYS A N 1
ATOM 2840 C CA . LYS A 1 359 ? -29.106 24.192 39.473 1.00 42.53 359 LYS A CA 1
ATOM 2841 C C . LYS A 1 359 ? -29.060 22.675 39.324 1.00 42.53 359 LYS A C 1
ATOM 2843 O O . LYS A 1 359 ? -27.991 22.167 39.069 1.00 42.53 359 LYS A O 1
ATOM 2848 N N . LEU A 1 360 ? -30.182 21.960 39.376 1.00 41.66 360 LEU A N 1
ATOM 2849 C CA . LEU A 1 360 ? -30.260 20.532 39.042 1.00 41.66 360 LEU A CA 1
ATOM 2850 C C . LEU A 1 360 ? -29.939 20.290 37.562 1.00 41.66 360 LEU A C 1
ATOM 2852 O O . LEU A 1 360 ? -29.149 19.410 37.255 1.00 41.66 360 LEU A O 1
ATOM 2856 N N . ARG A 1 361 ? -30.463 21.120 36.648 1.00 44.00 361 ARG A N 1
ATOM 2857 C CA . ARG A 1 361 ? -30.061 21.084 35.227 1.00 44.00 361 ARG A CA 1
ATOM 2858 C C . ARG A 1 361 ? -28.577 21.386 34.995 1.00 44.00 361 ARG A C 1
ATOM 2860 O O . ARG A 1 361 ? -28.039 20.918 34.001 1.00 44.00 361 ARG A O 1
ATOM 2867 N N . ASN A 1 362 ? -27.945 22.178 35.862 1.00 38.66 362 ASN A N 1
ATOM 2868 C CA . ASN A 1 362 ? -26.531 22.541 35.739 1.00 38.66 362 ASN A CA 1
ATOM 2869 C C . ASN A 1 362 ? -25.596 21.574 36.487 1.00 38.66 362 ASN A C 1
ATOM 2871 O O . ASN A 1 362 ? -24.564 21.238 35.944 1.00 38.66 362 ASN A O 1
ATOM 2875 N N . ASN A 1 363 ? -25.965 21.043 37.653 1.00 35.66 363 ASN A N 1
ATOM 2876 C CA . ASN A 1 363 ? -25.164 20.054 38.383 1.00 35.66 363 ASN A CA 1
ATOM 2877 C C . ASN A 1 363 ? -25.184 18.678 37.705 1.00 35.66 363 ASN A C 1
ATOM 2879 O O . ASN A 1 363 ? -24.234 17.927 37.849 1.00 35.66 363 ASN A O 1
ATOM 2883 N N . ILE A 1 364 ? -26.215 18.360 36.912 1.00 38.94 364 ILE A N 1
ATOM 2884 C CA . ILE A 1 364 ? -26.181 17.200 36.003 1.00 38.94 364 ILE A CA 1
ATOM 2885 C C . ILE A 1 364 ? -25.137 17.397 34.882 1.00 38.94 364 ILE A C 1
ATOM 2887 O O . ILE A 1 364 ? -24.725 16.415 34.283 1.00 38.94 364 ILE A O 1
ATOM 2891 N N . LYS A 1 365 ? -24.663 18.628 34.616 1.00 34.41 365 LYS A N 1
ATOM 2892 C CA . LYS A 1 365 ? -23.520 18.874 33.718 1.00 34.41 365 LYS A CA 1
ATOM 2893 C C . LYS A 1 365 ? -22.154 18.769 34.402 1.00 34.41 365 LYS A C 1
ATOM 2895 O O . LYS A 1 365 ? -21.179 18.614 33.684 1.00 34.41 365 LYS A O 1
ATOM 2900 N N . ASP A 1 366 ? -22.086 18.872 35.730 1.00 28.94 366 ASP A N 1
ATOM 2901 C CA . ASP A 1 366 ? -20.815 18.992 36.466 1.00 28.94 366 ASP A CA 1
ATOM 2902 C C . ASP A 1 366 ? -20.347 17.669 37.115 1.00 28.94 366 ASP A C 1
ATOM 2904 O O . ASP A 1 366 ? -19.255 17.626 37.671 1.00 28.94 366 ASP A O 1
ATOM 2908 N N . ASP A 1 367 ? -21.129 16.585 37.006 1.00 32.16 367 ASP A N 1
ATOM 2909 C CA . ASP A 1 367 ? -20.704 15.200 37.314 1.00 32.16 367 ASP A CA 1
ATOM 2910 C C . ASP A 1 367 ? -20.337 14.398 36.032 1.00 32.16 367 ASP A C 1
ATOM 2912 O O . ASP A 1 367 ? -20.411 13.165 36.015 1.00 32.16 367 ASP A O 1
ATOM 2916 N N . TYR A 1 368 ? -19.946 15.098 34.955 1.00 30.47 368 TYR A N 1
ATOM 2917 C CA . TYR A 1 368 ? -19.386 14.541 33.711 1.00 30.47 368 TYR A CA 1
ATOM 2918 C C . TYR A 1 368 ? -17.912 14.903 33.531 1.00 30.47 368 TYR A C 1
ATOM 2920 O O . TYR A 1 368 ? -17.582 16.107 33.644 1.00 30.47 368 TYR A O 1
#

Foldseek 3Di:
DDDDAQWAFPAAQAVDTDIDGDPDLLRSLLLDFWQLVSWDADPVGDIDGDQCNVVCVVVQATDTRPDLLVSCRRYVLSLLVNLLSLLQGPDRDDDPNNLVSCLVCLLSCLVPALQSVCVSLQSLLLGHPNLVSVVSCVVSCNCVNLVQQQAPSVPDDNPRGSLLNSLLSVHALVNCVSSVPDPVSNVLNNLLNVCLPPDQDLLNLLLCVQVVNDLCSQLSSCVSNVNNVRSVSSVVPDQDHDADDLVNVVVVPDDDDPVSVVLSVVLSVVCSVVVNPDHPCNSCVVVVVVVVVVVVVVVVVVVVVVVVVVVVVVVVVPDPDDPPVVVPDDPVVVVVVVVVVVVVVVVVVVVVVVVVVVVVVVVVVVVD